Protein AF-A0A3P7P0R1-F1 (afdb_monomer)

Organism: Dibothriocephalus latus (NCBI:txid60516)

Nearest PDB structures (foldseek):
  4m36-assembly1_A  TM=9.118E-01  e=9.251E-05  Trypanosoma brucei brucei TREU927
  5gm2-assembly3_O  TM=6.470E-01  e=8.854E-04  Streptomyces blastmyceticus
  3vc2-assembly12_L  TM=7.549E-01  e=6.722E-03  Streptomyces coelicolor A3(2)
  3vc2-assembly11_K  TM=6.410E-01  e=3.555E-03  Streptomyces coelicolor A3(2)
  3vc2-assembly3_C  TM=6.593E-01  e=8.980E-03  Streptomyces coelicolor A3(2)

InterPro domains:
  IPR025799 Protein arginine N-methyltransferase [PTHR11006] (202-280)
  IPR029063 S-adenosyl-L-methionine-dependent methyltransferase superfamily [G3DSA:3.40.50.150] (185-313)
  IPR029063 S-adenosyl-L-methionine-dependent methyltransferase superfamily [SSF53335] (203-280)
  IPR036236 Zinc finger C2H2 superfamily [SSF57667] (11-107)

Mean predicted aligned error: 21.79 Å

Secondary structure (DSSP, 8-state):
-------------EE-SSSS-EESSHHHHHHHHHHHH----GGGGGG--SHHHHHHHHHHHHHH--S-GGGGGGS-HHHHHTT-S-SSSS-GGGG--HHHHHHHHHHHHTTTS----------HHHHHHHHHHHHHHHHHHHHHHHHHHTSSSS-------S---------S-S---------TT-SHHHHHHHHT-HHHHHHHHHHHHHHIIIIITT-EEEEES-TTSHHHHHHHHT--SEEEEEES-HHHHHHHHHHHHHTT-TTTEEEEES-HHHHHHHTTSS----S--------------------PPPP---

Sequence (318 aa):
MSDVEFDEGYSGTYICLLCETVNKSADNLFEHLQTQHDWKILPEIDRFKDQYSWITFVNWARSKKPRCWSEFFDLSEDDRQAFLKPTLSEDDVLTIDVESLANRHDSENNELVDMETASSKKTLEQLREENIDLICQLNKCRKLLVETIDGPSSFDYGAGDHAGSFQIDLNGDNSVQLHPFIPPYGGLPTALLALRESISHGAYRNFLQLNAAKLFAGKTVLHLAAGPGLLTMYLASARPKRIFAVEASKDLAMAIRQVAASNEVEKCVEVCEGRVNELQKSSYRGSELDSAHPDDSLVKLNNEKVSLTVLDVPPQGV

Radius of gyration: 30.78 Å; Cα contacts (8 Å, |Δi|>4): 264; chains: 1; bounding box: 60×68×100 Å

pLDDT: mean 70.28, std 24.28, range [24.7, 97.12]

Foldseek 3Di:
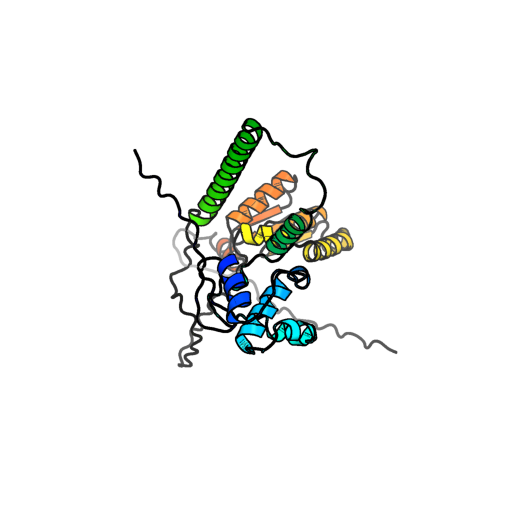DDDDPPPPPDQAWAAALQDRDTDRDPVRNQVCCCPVQVANCLLVLVVQPALLSQQLLSQCCNVVVDSYSCVSVVDDPVRSVVRSDHPDPRHCSSVDGSVVSVVVSVVVVVPPDDDDDDDDPPDPVNVVVVVVVVVVVVVVVVVVVCCVPVVPPPDPPDDDDPDPDDDDPPDDDPDPPPPDPDPPCQDPVSLVVVVPDPVVVVVLLVVCVVCLAPPAAQAEEEAAQCFLPPSVVSSLVSHYQAYEDEHQHPVSLVNNCVVCVVVVNNNRYDYHHRHPVVVVVVVVPPDPDDDDDDDDDDDDDDDDDDDDDDDDDDDDDD

Solvent-accessible surface area (backbone atoms only — not comparable to full-atom values): 20119 Å² total; per-residue (Å²): 138,77,86,77,80,76,79,75,69,86,77,53,59,24,58,44,62,81,54,89,55,72,2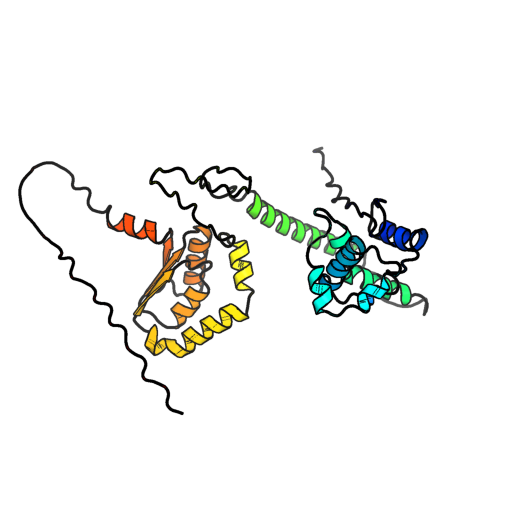2,77,38,71,68,53,36,50,52,45,34,35,73,78,61,69,43,72,50,77,94,51,41,74,76,47,83,47,71,66,53,46,37,20,46,54,23,40,37,53,73,64,58,63,88,54,82,70,61,63,74,76,51,52,74,75,65,44,58,76,21,69,56,74,79,53,95,84,51,48,62,67,68,61,60,59,67,65,50,38,58,51,52,61,59,61,72,56,74,82,68,74,88,88,78,89,89,82,83,70,49,73,67,55,53,48,52,52,49,51,51,51,50,52,50,50,52,51,51,48,50,53,48,43,54,66,61,71,32,78,69,70,81,91,72,69,99,69,80,96,64,99,66,96,73,85,80,89,69,96,64,100,67,88,78,75,77,77,85,75,67,92,58,76,43,68,70,50,39,55,54,55,68,68,45,62,69,67,51,50,54,55,50,51,53,45,66,78,36,17,77,84,74,31,42,68,32,78,44,80,38,74,71,37,54,65,23,67,66,59,54,56,49,56,74,28,48,35,59,31,33,41,36,26,15,60,42,65,70,29,37,50,42,28,54,53,52,28,52,77,67,74,37,46,91,35,50,45,75,43,74,36,48,78,81,53,62,61,55,62,74,71,70,78,70,84,77,80,80,92,80,96,78,85,82,85,85,85,81,82,89,75,84,84,78,86,78,83,80,82,77,80,82,86,79,131

Structure (mmCIF, N/CA/C/O backbone):
data_AF-A0A3P7P0R1-F1
#
_entry.id   AF-A0A3P7P0R1-F1
#
loop_
_atom_site.group_PDB
_atom_site.id
_atom_site.type_symbol
_atom_site.label_atom_id
_atom_site.label_alt_id
_atom_site.label_comp_id
_atom_site.label_asym_id
_atom_site.label_entity_id
_atom_site.label_seq_id
_atom_site.pdbx_PDB_ins_code
_atom_site.Cartn_x
_atom_site.Cartn_y
_atom_site.Cartn_z
_atom_site.occupancy
_atom_site.B_iso_or_equiv
_atom_site.auth_seq_id
_atom_site.auth_comp_id
_atom_site.auth_asym_id
_atom_site.auth_atom_id
_atom_site.pdbx_PDB_model_num
ATOM 1 N N . MET A 1 1 ? 31.245 30.706 5.656 1.00 37.22 1 MET A N 1
ATOM 2 C CA . MET A 1 1 ? 31.325 29.867 4.447 1.00 37.22 1 MET A CA 1
ATOM 3 C C . MET A 1 1 ? 31.441 28.451 4.954 1.00 37.22 1 MET A C 1
ATOM 5 O O . MET A 1 1 ? 32.525 28.039 5.327 1.00 37.22 1 MET A O 1
ATOM 9 N N . SER A 1 2 ? 30.292 27.822 5.179 1.00 37.62 2 SER A N 1
ATOM 10 C CA . SER A 1 2 ? 30.187 26.415 5.554 1.00 37.62 2 SER A CA 1
ATOM 11 C C . SER A 1 2 ? 29.981 25.639 4.266 1.00 37.62 2 SER A C 1
ATOM 13 O O . SER A 1 2 ? 29.083 25.991 3.495 1.00 37.62 2 SER A O 1
ATOM 15 N N . ASP A 1 3 ? 30.852 24.667 4.035 1.00 42.34 3 ASP A N 1
ATOM 16 C CA . ASP A 1 3 ? 30.862 23.806 2.865 1.00 42.34 3 ASP A CA 1
ATOM 17 C C . ASP A 1 3 ? 29.501 23.123 2.710 1.00 42.34 3 ASP A C 1
ATOM 19 O O . ASP A 1 3 ? 29.065 22.335 3.547 1.00 42.34 3 ASP A O 1
ATOM 23 N N . VAL A 1 4 ? 28.790 23.516 1.655 1.00 44.00 4 VAL A N 1
ATOM 24 C CA . VAL A 1 4 ? 27.602 22.816 1.181 1.00 44.00 4 VAL A CA 1
ATOM 25 C C . VAL A 1 4 ? 28.140 21.607 0.434 1.00 44.00 4 VAL A C 1
ATOM 27 O O . VAL A 1 4 ? 28.566 21.735 -0.712 1.00 44.00 4 VAL A O 1
ATOM 30 N N . GLU A 1 5 ? 28.174 20.454 1.098 1.00 42.69 5 GLU A N 1
ATOM 31 C CA . GLU A 1 5 ? 28.311 19.178 0.404 1.00 42.69 5 GLU A CA 1
ATOM 32 C C . GLU A 1 5 ? 27.099 19.046 -0.525 1.00 42.69 5 GLU A C 1
ATOM 34 O O . GLU A 1 5 ? 25.964 18.830 -0.097 1.00 42.69 5 GLU A O 1
ATOM 39 N N . PHE A 1 6 ? 27.338 19.312 -1.809 1.00 38.25 6 PHE A N 1
ATOM 40 C CA . PHE A 1 6 ? 26.424 18.961 -2.879 1.00 38.25 6 PHE A CA 1
ATOM 41 C C . PHE A 1 6 ? 26.391 17.435 -2.903 1.00 38.25 6 PHE A C 1
ATOM 43 O O . PHE A 1 6 ? 27.378 16.799 -3.262 1.00 38.25 6 PHE A O 1
ATOM 50 N N . ASP A 1 7 ? 25.280 16.868 -2.447 1.00 36.44 7 ASP A N 1
ATOM 51 C CA . ASP A 1 7 ? 24.962 15.455 -2.600 1.00 36.44 7 ASP A CA 1
ATOM 52 C C . ASP A 1 7 ? 24.864 15.177 -4.108 1.00 36.44 7 ASP A C 1
ATOM 54 O O . ASP A 1 7 ? 23.857 15.478 -4.756 1.00 36.44 7 ASP A O 1
ATOM 58 N N . GLU A 1 8 ? 25.974 14.742 -4.709 1.00 43.94 8 GLU A N 1
ATOM 59 C CA . GLU A 1 8 ? 25.994 14.218 -6.070 1.00 43.94 8 GLU A CA 1
ATOM 60 C C . GLU A 1 8 ? 25.098 12.979 -6.066 1.00 43.94 8 GLU A C 1
ATOM 62 O O . GLU A 1 8 ? 25.472 11.932 -5.541 1.00 43.94 8 GLU A O 1
ATOM 67 N N . GLY A 1 9 ? 23.879 13.134 -6.591 1.00 44.03 9 GLY A N 1
ATOM 68 C CA . GLY A 1 9 ? 22.869 12.082 -6.617 1.00 44.03 9 GLY A CA 1
ATOM 69 C C . GLY A 1 9 ? 23.444 10.734 -7.055 1.00 44.03 9 GLY A C 1
ATOM 70 O O . GLY A 1 9 ? 24.297 10.670 -7.940 1.00 44.03 9 GLY A O 1
ATOM 71 N N . TYR A 1 10 ? 22.967 9.665 -6.413 1.00 47.50 10 TYR A N 1
ATOM 72 C CA . TYR A 1 10 ? 23.398 8.285 -6.633 1.00 47.50 10 TYR A CA 1
ATOM 73 C C . TYR A 1 10 ? 23.587 7.979 -8.129 1.00 47.50 10 TYR A C 1
ATOM 75 O O . TYR A 1 10 ? 22.624 7.914 -8.897 1.00 47.50 10 TYR A O 1
ATOM 83 N N . SER A 1 11 ? 24.841 7.818 -8.556 1.00 60.97 11 SER A N 1
ATOM 84 C CA . SER A 1 11 ? 25.171 7.457 -9.934 1.00 60.97 11 SER A CA 1
ATOM 85 C C . SER A 1 11 ? 24.985 5.952 -10.109 1.00 60.97 11 SER A C 1
ATOM 87 O O . SER A 1 11 ? 25.893 5.165 -9.855 1.00 60.97 11 SER A O 1
ATOM 89 N N . GLY A 1 12 ? 23.775 5.550 -10.506 1.00 71.06 12 GLY A N 1
ATOM 90 C CA . GLY A 1 12 ? 23.453 4.148 -10.776 1.00 71.06 12 GLY A CA 1
ATOM 91 C C . GLY A 1 12 ? 24.386 3.527 -11.826 1.00 71.06 12 GLY A C 1
ATOM 92 O O . GLY A 1 12 ? 24.773 4.166 -12.809 1.00 71.06 12 GLY A O 1
ATOM 93 N N . THR A 1 13 ? 24.745 2.266 -11.613 1.00 89.75 13 THR A N 1
ATOM 94 C CA . THR A 1 13 ? 25.589 1.438 -12.477 1.00 89.75 13 THR A CA 1
ATOM 95 C C . THR A 1 13 ? 24.752 0.454 -13.295 1.00 89.75 13 THR A C 1
ATOM 97 O O . THR A 1 13 ? 24.291 -0.577 -12.817 1.00 89.75 13 THR A O 1
ATOM 100 N N . TYR A 1 14 ? 24.589 0.734 -14.585 1.00 92.50 14 TYR A N 1
ATOM 101 C CA . TYR A 1 14 ? 23.701 -0.027 -15.464 1.00 92.50 14 TYR A CA 1
ATOM 102 C C . TYR A 1 14 ? 24.472 -1.100 -16.243 1.00 92.50 14 TYR A C 1
ATOM 104 O O . TYR A 1 14 ? 25.059 -0.834 -17.298 1.00 92.50 14 TYR A O 1
ATOM 112 N N . ILE A 1 15 ? 24.488 -2.328 -15.723 1.00 94.56 15 ILE A N 1
ATOM 113 C CA . ILE A 1 15 ? 25.161 -3.473 -16.357 1.00 94.56 15 ILE A CA 1
ATOM 114 C C . ILE A 1 15 ? 24.328 -3.983 -17.538 1.00 94.56 15 ILE A C 1
ATOM 116 O O . ILE A 1 15 ? 23.138 -4.253 -17.383 1.00 94.56 15 ILE A O 1
ATOM 120 N N . CYS A 1 16 ? 24.948 -4.184 -18.703 1.00 94.81 16 CYS A N 1
ATOM 121 C CA . CYS A 1 16 ? 24.290 -4.737 -19.888 1.00 94.81 16 CYS A CA 1
ATOM 122 C C . CYS A 1 16 ? 23.568 -6.068 -19.601 1.00 94.81 16 CYS A C 1
ATOM 124 O O . CYS A 1 16 ? 24.011 -6.881 -18.789 1.00 94.81 16 CYS A O 1
ATOM 126 N N . LEU A 1 17 ? 22.441 -6.305 -20.281 1.00 94.12 17 LEU A N 1
ATOM 127 C CA . LEU A 1 17 ? 21.634 -7.524 -20.128 1.00 94.12 17 LEU A CA 1
ATOM 128 C C . LEU A 1 17 ? 22.317 -8.776 -20.702 1.00 94.12 17 LEU A C 1
ATOM 130 O O . LEU A 1 17 ? 22.026 -9.891 -20.269 1.00 94.12 17 LEU A O 1
ATOM 134 N N . LEU A 1 18 ? 23.220 -8.597 -21.671 1.00 93.44 18 LEU A N 1
ATOM 135 C CA . LEU A 1 18 ? 23.818 -9.682 -22.456 1.00 93.44 18 LEU A CA 1
ATOM 136 C C . LEU A 1 18 ? 25.331 -9.832 -22.259 1.00 93.44 18 LEU A C 1
ATOM 138 O O . LEU A 1 18 ? 25.865 -10.927 -22.461 1.00 93.44 18 LEU A O 1
ATOM 142 N N . CYS A 1 19 ? 26.023 -8.764 -21.860 1.00 92.62 19 CYS A N 1
ATOM 143 C CA . CYS A 1 19 ? 27.468 -8.747 -21.648 1.00 92.62 19 CYS A CA 1
ATOM 144 C C . CYS A 1 19 ? 27.848 -8.037 -20.337 1.00 92.62 19 CYS A C 1
ATOM 146 O O . CYS A 1 19 ? 26.989 -7.609 -19.574 1.00 92.62 19 CYS A O 1
ATOM 148 N N . GLU A 1 20 ? 29.147 -7.927 -20.066 1.00 92.25 20 GLU A N 1
ATOM 149 C CA . GLU A 1 20 ? 29.688 -7.382 -18.812 1.00 92.25 20 GLU A CA 1
ATOM 150 C C . GLU A 1 20 ? 29.938 -5.861 -18.865 1.00 92.25 20 GLU A C 1
ATOM 152 O O . GLU A 1 20 ? 30.534 -5.292 -17.952 1.00 92.25 20 GLU A O 1
ATOM 157 N N . THR A 1 21 ? 29.506 -5.174 -19.930 1.00 94.00 21 THR A N 1
ATOM 158 C CA . THR A 1 21 ? 29.677 -3.720 -20.054 1.00 94.00 21 THR A CA 1
ATOM 159 C C . THR A 1 21 ? 28.819 -2.979 -19.030 1.00 94.00 21 THR A C 1
ATOM 161 O O . THR A 1 21 ? 27.610 -3.194 -18.945 1.00 94.00 21 THR A O 1
ATOM 164 N N . VAL A 1 22 ? 29.449 -2.072 -18.281 1.00 93.38 22 VAL A N 1
ATOM 165 C CA . VAL A 1 22 ? 28.797 -1.219 -17.280 1.00 93.38 22 VAL A CA 1
ATOM 166 C C . VAL A 1 22 ? 28.630 0.188 -17.840 1.00 93.38 22 VAL A C 1
ATOM 168 O O . VAL A 1 22 ? 29.590 0.791 -18.321 1.00 93.38 22 VAL A O 1
ATOM 171 N N . ASN A 1 23 ? 27.414 0.717 -17.753 1.00 91.25 23 ASN A N 1
ATOM 172 C CA . ASN A 1 23 ? 27.046 2.035 -18.254 1.00 91.25 23 ASN A CA 1
ATOM 173 C C . ASN A 1 23 ? 26.728 2.983 -17.094 1.00 91.25 23 ASN A C 1
ATOM 175 O O . ASN A 1 23 ? 26.250 2.563 -16.043 1.00 91.25 23 ASN A O 1
ATOM 179 N N . LYS A 1 24 ? 26.986 4.278 -17.296 1.00 88.56 24 LYS A N 1
ATOM 180 C CA . LYS A 1 24 ? 26.785 5.324 -16.274 1.00 88.56 24 LYS A CA 1
ATOM 181 C C . LYS A 1 24 ? 25.373 5.922 -16.261 1.00 88.56 24 LYS A C 1
ATOM 183 O O . LYS A 1 24 ? 25.063 6.732 -15.398 1.00 88.56 24 LYS A O 1
ATOM 188 N N . SER A 1 25 ? 24.547 5.589 -17.251 1.00 89.12 25 SER A N 1
ATOM 189 C CA . SER A 1 25 ? 23.158 6.044 -17.361 1.00 89.12 25 SER A CA 1
ATOM 190 C C . SER A 1 25 ? 22.319 5.012 -18.112 1.00 89.12 25 SER A C 1
ATOM 192 O O . SER A 1 25 ? 22.864 4.187 -18.854 1.00 89.12 25 SER A O 1
ATOM 194 N N . ALA A 1 26 ? 20.997 5.090 -17.945 1.00 89.50 26 ALA A N 1
ATOM 195 C CA . ALA A 1 26 ? 20.048 4.270 -18.690 1.00 89.50 26 ALA A CA 1
ATOM 196 C C . ALA A 1 26 ? 20.155 4.511 -20.208 1.00 89.50 26 ALA A C 1
ATOM 198 O O . ALA A 1 26 ? 20.172 3.553 -20.973 1.00 89.50 26 ALA A O 1
ATOM 199 N N . ASP A 1 27 ? 20.326 5.760 -20.651 1.00 89.81 27 ASP A N 1
ATOM 200 C CA . ASP A 1 27 ? 20.442 6.082 -22.083 1.00 89.81 27 ASP A CA 1
ATOM 201 C C . ASP A 1 27 ? 21.662 5.401 -22.724 1.00 89.81 27 ASP A C 1
ATOM 203 O O . ASP A 1 27 ? 21.546 4.776 -23.778 1.00 89.81 27 ASP A O 1
ATOM 207 N N . ASN A 1 28 ? 22.808 5.410 -22.030 1.00 92.19 28 ASN A N 1
ATOM 208 C CA . ASN A 1 28 ? 24.019 4.713 -22.474 1.00 92.19 28 ASN A CA 1
ATOM 209 C C . ASN A 1 28 ? 23.807 3.190 -22.542 1.00 92.19 28 ASN A C 1
ATOM 211 O O . ASN A 1 28 ? 24.325 2.531 -23.442 1.00 92.19 28 ASN A O 1
ATOM 215 N N . LEU A 1 29 ? 23.038 2.618 -21.604 1.00 94.06 29 LEU A N 1
ATOM 216 C CA . LEU A 1 29 ? 22.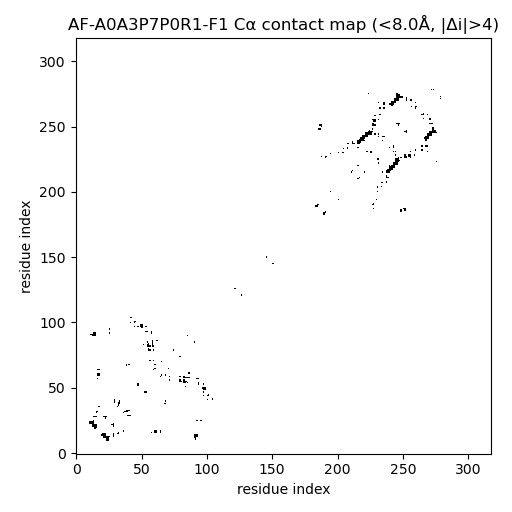668 1.202 -21.642 1.00 94.06 29 LEU A CA 1
ATOM 217 C C . LEU A 1 29 ? 21.838 0.885 -22.894 1.00 94.06 29 LEU A C 1
ATOM 219 O O . LEU A 1 29 ? 22.134 -0.095 -23.577 1.00 94.06 29 LEU A O 1
ATOM 223 N N . PHE A 1 30 ? 20.817 1.686 -23.203 1.00 93.12 30 PHE A N 1
ATOM 224 C CA . PHE A 1 30 ? 19.969 1.451 -24.373 1.00 93.12 30 PHE A CA 1
ATOM 225 C C . PHE A 1 30 ? 20.724 1.655 -25.693 1.00 93.12 30 PHE A C 1
ATOM 227 O O . PHE A 1 30 ? 20.584 0.832 -26.598 1.00 93.12 30 PHE A O 1
ATOM 234 N N . GLU A 1 31 ? 21.588 2.669 -25.788 1.00 93.75 31 GLU A N 1
ATOM 235 C CA . GLU A 1 31 ? 22.474 2.862 -26.945 1.00 93.75 31 GLU A CA 1
ATOM 236 C C . GLU A 1 31 ? 23.429 1.670 -27.119 1.00 93.75 31 GLU A C 1
ATOM 238 O O . GLU A 1 31 ? 23.624 1.160 -28.227 1.00 93.75 31 GLU A O 1
ATOM 243 N N . HIS A 1 32 ? 23.991 1.161 -26.021 1.00 95.50 32 HIS A N 1
ATOM 244 C CA . HIS A 1 32 ? 24.837 -0.027 -26.039 1.00 95.50 32 HIS A CA 1
ATOM 245 C C . HIS A 1 32 ? 24.068 -1.276 -26.502 1.00 95.50 32 HIS A C 1
ATOM 247 O O . HIS A 1 32 ? 24.552 -2.013 -27.363 1.00 95.50 32 HIS A O 1
ATOM 253 N N . LEU A 1 33 ? 22.855 -1.502 -25.985 1.00 94.06 33 LEU A N 1
ATOM 254 C CA . LEU A 1 33 ? 21.989 -2.609 -26.405 1.00 94.06 33 LEU A CA 1
ATOM 255 C C . LEU A 1 33 ? 21.649 -2.521 -27.900 1.00 94.06 33 LEU A C 1
ATOM 257 O O . LEU A 1 33 ? 21.713 -3.527 -28.605 1.00 94.06 33 LEU A O 1
ATOM 261 N N . GLN A 1 34 ? 21.375 -1.324 -28.414 1.00 94.00 34 GLN A N 1
ATOM 262 C CA . GLN A 1 34 ? 21.089 -1.117 -29.830 1.00 94.00 34 GLN A CA 1
ATOM 263 C C . GLN A 1 34 ? 22.322 -1.325 -30.721 1.00 94.00 34 GLN A C 1
ATOM 265 O O . GLN A 1 34 ? 22.223 -1.965 -31.763 1.00 94.00 34 GLN A O 1
ATOM 270 N N . THR A 1 35 ? 23.484 -0.795 -30.339 1.00 94.25 35 THR A N 1
ATOM 271 C CA . THR A 1 35 ? 24.679 -0.797 -31.202 1.00 94.25 35 THR A CA 1
ATOM 272 C C . THR A 1 35 ? 25.467 -2.104 -31.152 1.00 94.25 35 THR A C 1
ATOM 274 O O . THR A 1 35 ? 25.975 -2.540 -32.183 1.00 94.25 35 THR A O 1
ATOM 277 N N . GLN A 1 36 ? 25.578 -2.738 -29.979 1.00 94.94 36 GLN A N 1
ATOM 278 C CA . GLN A 1 36 ? 26.378 -3.956 -29.788 1.00 94.94 36 GLN A CA 1
ATOM 279 C C . GLN A 1 36 ? 25.552 -5.239 -29.884 1.00 94.94 36 GLN A C 1
ATOM 281 O O . GLN A 1 36 ? 26.091 -6.291 -30.232 1.00 94.94 36 GLN A O 1
ATOM 286 N N . HIS A 1 37 ? 24.257 -5.164 -29.574 1.00 92.94 37 HIS A N 1
ATOM 287 C CA . HIS A 1 37 ? 23.385 -6.336 -29.501 1.00 92.94 37 HIS A CA 1
ATOM 288 C C . HIS A 1 37 ? 22.193 -6.287 -30.469 1.00 92.94 37 HIS A C 1
ATOM 290 O O . HIS A 1 37 ? 21.445 -7.258 -30.530 1.00 92.94 37 HIS A O 1
ATOM 296 N N . ASP A 1 38 ? 22.030 -5.205 -31.244 1.00 92.69 38 ASP A N 1
ATOM 297 C CA . ASP A 1 38 ? 20.882 -4.961 -32.141 1.00 92.69 38 ASP A CA 1
ATOM 298 C C . ASP A 1 38 ? 19.520 -5.045 -31.419 1.00 92.69 38 ASP A C 1
ATOM 300 O O . ASP A 1 38 ? 18.487 -5.408 -31.980 1.00 92.69 38 ASP A O 1
ATOM 304 N N . TRP A 1 39 ? 19.505 -4.708 -30.126 1.00 94.12 39 TRP A N 1
ATOM 305 C CA . TRP A 1 39 ? 18.311 -4.709 -29.285 1.00 94.12 39 TRP A CA 1
ATOM 306 C C . TRP A 1 39 ? 17.675 -3.320 -29.258 1.00 94.12 39 TRP A C 1
ATOM 308 O O . TRP A 1 39 ? 17.991 -2.474 -28.422 1.00 94.12 39 TRP A O 1
ATOM 318 N N . LYS A 1 40 ? 16.753 -3.085 -30.194 1.00 92.12 40 LYS A N 1
ATOM 319 C CA . LYS A 1 40 ? 15.989 -1.833 -30.323 1.00 92.12 40 LYS A CA 1
ATOM 320 C C . LYS A 1 40 ? 14.776 -1.829 -29.395 1.00 92.12 40 LYS A C 1
ATOM 322 O O . LYS A 1 40 ? 13.651 -2.001 -29.843 1.00 92.12 40 LYS A O 1
ATOM 327 N N . ILE A 1 41 ? 15.027 -1.659 -28.100 1.00 90.88 41 ILE A N 1
ATOM 328 C CA . ILE A 1 41 ? 13.977 -1.702 -27.072 1.00 90.88 41 ILE A CA 1
ATOM 329 C C . ILE A 1 41 ? 13.224 -0.369 -26.976 1.00 90.88 41 ILE A C 1
ATOM 331 O O . ILE A 1 41 ? 12.004 -0.381 -26.879 1.00 90.88 41 ILE A O 1
ATOM 335 N N . LEU A 1 42 ? 13.931 0.769 -27.035 1.00 87.75 42 LEU A N 1
ATOM 336 C CA . LEU A 1 42 ? 13.334 2.102 -26.842 1.00 87.75 42 LEU A CA 1
ATOM 337 C C . LEU A 1 42 ? 12.121 2.392 -27.749 1.00 87.75 42 LEU A C 1
ATOM 339 O O . LEU A 1 42 ? 11.116 2.849 -27.215 1.00 87.75 42 LEU A O 1
ATOM 343 N N . PRO A 1 43 ? 12.140 2.086 -29.065 1.00 87.94 43 PRO A N 1
ATOM 344 C CA . PRO A 1 43 ? 10.988 2.348 -29.936 1.00 87.94 43 PRO A CA 1
ATOM 345 C C . PRO A 1 43 ? 9.750 1.496 -29.630 1.00 87.94 43 PRO A C 1
ATOM 347 O O . PRO A 1 43 ? 8.662 1.777 -30.119 1.00 87.94 43 PRO A O 1
ATOM 350 N N . GLU A 1 44 ? 9.924 0.414 -28.876 1.00 90.00 44 GLU A N 1
ATOM 351 C CA . GLU A 1 44 ? 8.878 -0.542 -28.521 1.00 90.00 44 GLU A CA 1
ATOM 352 C C . GLU A 1 44 ? 8.697 -0.624 -26.995 1.00 90.00 44 GLU A C 1
ATOM 354 O O . GLU A 1 44 ? 8.187 -1.622 -26.475 1.00 90.00 44 GLU A O 1
ATOM 359 N N . ILE A 1 45 ? 9.117 0.417 -26.267 1.00 88.75 45 ILE A N 1
ATOM 360 C CA . ILE A 1 45 ? 9.063 0.448 -24.802 1.00 88.75 45 ILE A CA 1
ATOM 361 C C . ILE A 1 45 ? 7.622 0.315 -24.282 1.00 88.75 45 ILE A C 1
ATOM 363 O O . ILE A 1 45 ? 7.399 -0.302 -23.245 1.00 88.75 45 ILE A O 1
ATOM 367 N N . ASP A 1 46 ? 6.631 0.749 -25.066 1.00 88.00 46 ASP A N 1
ATOM 368 C CA . ASP A 1 46 ? 5.197 0.638 -24.756 1.00 88.00 46 ASP A CA 1
ATOM 369 C C . ASP A 1 46 ? 4.689 -0.809 -24.665 1.00 88.00 46 ASP A C 1
ATOM 371 O O . ASP A 1 46 ? 3.592 -1.077 -24.168 1.00 88.00 46 ASP A O 1
ATOM 375 N N . ARG A 1 47 ? 5.472 -1.787 -25.142 1.00 90.44 47 ARG A N 1
ATOM 376 C CA . ARG A 1 47 ? 5.149 -3.209 -24.960 1.00 90.44 47 ARG A CA 1
ATOM 377 C C . ARG A 1 47 ? 5.269 -3.640 -23.496 1.00 90.44 47 ARG A C 1
ATOM 379 O O . ARG A 1 47 ? 4.650 -4.639 -23.116 1.00 90.44 47 ARG A O 1
ATOM 386 N N . PHE A 1 48 ? 6.038 -2.913 -22.685 1.00 91.25 48 PHE A N 1
ATOM 387 C CA . PHE A 1 48 ? 6.143 -3.116 -21.242 1.00 91.25 48 PHE A CA 1
ATOM 388 C C . PHE A 1 48 ? 5.030 -2.333 -20.543 1.00 91.25 48 PHE A C 1
ATOM 390 O O . PHE A 1 48 ? 5.072 -1.113 -20.449 1.00 91.25 48 PHE A O 1
ATOM 397 N N . LYS A 1 49 ? 4.004 -3.047 -20.071 1.00 86.69 49 LYS A N 1
ATOM 398 C CA . LYS A 1 49 ? 2.785 -2.436 -19.512 1.00 86.69 49 LYS A CA 1
ATOM 399 C C . LYS A 1 49 ? 2.993 -1.791 -18.144 1.00 86.69 49 LYS A C 1
ATOM 401 O O . LYS A 1 49 ? 2.246 -0.892 -17.785 1.00 86.69 49 LYS A O 1
ATOM 406 N N . ASP A 1 50 ? 3.917 -2.339 -17.365 1.00 88.88 50 ASP A N 1
ATOM 407 C CA . ASP A 1 50 ? 4.178 -1.955 -15.981 1.00 88.88 50 ASP A CA 1
ATOM 408 C C . ASP A 1 50 ? 5.605 -2.347 -15.556 1.00 88.88 50 ASP A C 1
ATOM 410 O O . ASP A 1 50 ? 6.320 -3.076 -16.261 1.00 88.88 50 ASP A O 1
ATOM 414 N N . GLN A 1 51 ? 6.008 -1.916 -14.358 1.00 91.00 51 GLN A N 1
ATOM 415 C CA . GLN A 1 51 ? 7.322 -2.242 -13.796 1.00 91.00 51 GLN A CA 1
ATOM 416 C C . GLN A 1 51 ? 7.541 -3.755 -13.617 1.00 91.00 51 GLN A C 1
ATOM 418 O O . GLN A 1 51 ? 8.673 -4.228 -13.708 1.00 91.00 51 GLN A O 1
ATOM 423 N N . TYR A 1 52 ? 6.486 -4.546 -13.394 1.00 92.25 52 TYR A N 1
ATOM 424 C CA . TYR A 1 52 ? 6.619 -5.999 -13.254 1.00 92.25 52 TYR A CA 1
ATOM 425 C C . TYR A 1 52 ? 7.014 -6.656 -14.579 1.00 92.25 52 TYR A C 1
ATOM 427 O O . TYR A 1 52 ? 7.878 -7.539 -14.601 1.00 92.25 52 TYR A O 1
ATOM 435 N N . SER A 1 53 ? 6.435 -6.203 -15.692 1.00 92.56 53 SER A N 1
ATOM 436 C CA . SER A 1 53 ? 6.790 -6.656 -17.036 1.00 92.56 53 SER A CA 1
ATOM 437 C C . SER A 1 53 ? 8.243 -6.318 -17.385 1.00 92.56 53 SER A C 1
ATOM 439 O O . SER A 1 53 ? 8.938 -7.147 -17.969 1.00 92.56 53 SER A O 1
ATOM 441 N N . TRP A 1 54 ? 8.741 -5.160 -16.935 1.00 95.06 54 TRP A N 1
ATOM 442 C CA . TRP A 1 54 ? 10.145 -4.774 -17.078 1.00 95.06 54 TRP A CA 1
ATOM 443 C C . TRP A 1 54 ? 11.084 -5.636 -16.224 1.00 95.06 54 TRP A C 1
ATOM 445 O O . TRP A 1 54 ? 12.045 -6.206 -16.738 1.00 95.06 54 TRP A O 1
ATOM 455 N N . ILE A 1 55 ? 10.785 -5.803 -14.931 1.00 94.75 55 ILE A N 1
ATOM 456 C CA . ILE A 1 55 ? 11.599 -6.610 -14.006 1.00 94.75 55 ILE A CA 1
ATOM 457 C C . ILE A 1 55 ? 11.721 -8.054 -14.506 1.00 94.75 55 ILE A C 1
ATOM 459 O O . ILE A 1 55 ? 12.817 -8.619 -14.551 1.00 94.75 55 ILE A O 1
ATOM 463 N N . THR A 1 56 ? 10.599 -8.659 -14.901 1.00 95.56 56 THR A N 1
ATOM 464 C CA . THR A 1 56 ? 10.586 -10.038 -15.411 1.00 95.56 56 THR A CA 1
ATOM 465 C C . THR A 1 56 ? 11.344 -10.166 -16.727 1.00 95.56 56 THR A C 1
ATOM 467 O O . THR A 1 56 ? 12.070 -11.144 -16.902 1.00 95.56 56 THR A O 1
ATOM 470 N N . PHE A 1 57 ? 11.261 -9.170 -17.613 1.00 96.19 57 PHE A N 1
ATOM 471 C CA . PHE A 1 57 ? 12.058 -9.107 -18.836 1.00 96.19 57 PHE A CA 1
ATOM 472 C C . PHE A 1 57 ? 13.561 -9.035 -18.560 1.00 96.19 57 PHE A C 1
ATOM 474 O O . PHE A 1 57 ? 14.315 -9.830 -19.119 1.00 96.19 57 PHE A O 1
ATOM 481 N N . VAL A 1 58 ? 14.003 -8.132 -17.681 1.00 96.00 58 VAL A N 1
ATOM 482 C CA . VAL A 1 58 ? 15.422 -7.976 -17.323 1.00 96.00 58 VAL A CA 1
ATOM 483 C C . VAL A 1 58 ? 15.977 -9.286 -16.764 1.00 96.00 58 VAL A C 1
ATOM 485 O O . VAL A 1 58 ? 17.004 -9.785 -17.232 1.00 96.00 58 VAL A O 1
ATOM 488 N N . ASN A 1 59 ? 15.264 -9.902 -15.820 1.00 95.50 59 ASN A N 1
ATOM 489 C CA . ASN A 1 59 ? 15.668 -11.177 -15.229 1.00 95.50 59 ASN A CA 1
ATOM 490 C C . ASN A 1 59 ? 15.659 -12.324 -16.247 1.00 95.50 59 ASN A C 1
ATOM 492 O O . ASN A 1 59 ? 16.582 -13.140 -16.270 1.00 95.50 59 ASN A O 1
ATOM 496 N N . TRP A 1 60 ? 14.658 -12.379 -17.127 1.00 96.38 60 TRP A N 1
ATOM 497 C CA . TRP A 1 60 ? 14.612 -13.349 -18.219 1.00 96.38 60 TRP A CA 1
ATOM 498 C C . TRP A 1 60 ? 15.797 -13.185 -19.175 1.00 96.38 60 TRP A C 1
ATOM 500 O O . TRP A 1 60 ? 16.487 -14.167 -19.460 1.00 96.38 60 TRP A O 1
ATOM 510 N N . ALA A 1 61 ? 16.080 -11.959 -19.619 1.00 95.38 61 ALA A N 1
ATOM 511 C CA . ALA A 1 61 ? 17.169 -11.654 -20.539 1.00 95.38 61 ALA A CA 1
ATOM 512 C C . ALA A 1 61 ? 18.524 -12.062 -19.946 1.00 95.38 61 ALA A C 1
ATOM 514 O O . ALA A 1 61 ? 19.306 -12.748 -20.610 1.00 95.38 61 ALA A O 1
ATOM 515 N N . ARG A 1 62 ? 18.768 -11.741 -18.668 1.00 93.81 62 ARG A N 1
ATOM 516 C CA . ARG A 1 62 ? 19.994 -12.133 -17.955 1.00 93.81 62 ARG A CA 1
ATOM 517 C C . ARG A 1 62 ? 20.109 -13.645 -17.756 1.00 93.81 62 ARG A C 1
ATOM 519 O O . ARG A 1 62 ? 21.194 -14.204 -17.920 1.00 93.81 62 ARG A O 1
ATOM 526 N N . SER A 1 63 ? 19.006 -14.313 -17.412 1.00 93.12 63 SER A N 1
ATOM 527 C CA . SER A 1 63 ? 18.976 -15.754 -17.137 1.00 93.12 63 SER A CA 1
ATOM 528 C C . SER A 1 63 ? 19.125 -16.601 -18.404 1.00 93.12 63 SER A C 1
ATOM 530 O O . SER A 1 63 ? 19.850 -17.597 -18.410 1.00 93.12 63 SER A O 1
ATOM 532 N N . LYS A 1 64 ? 18.436 -16.220 -19.486 1.00 91.88 64 LYS A N 1
ATOM 533 C CA . LYS A 1 64 ? 18.354 -17.009 -20.723 1.00 91.88 64 LYS A CA 1
ATOM 534 C C . LYS A 1 64 ? 19.349 -16.585 -21.795 1.00 91.88 64 LYS A C 1
ATOM 536 O O . LYS A 1 64 ? 19.660 -17.413 -22.646 1.00 91.88 64 LYS A O 1
ATOM 541 N N . LYS A 1 65 ? 19.849 -15.345 -21.755 1.00 91.50 65 LYS A N 1
ATOM 542 C CA . LYS A 1 65 ? 20.703 -14.738 -22.794 1.00 91.50 65 LYS A CA 1
ATOM 543 C C . LYS A 1 65 ? 20.168 -15.015 -24.211 1.00 91.50 65 LYS A C 1
ATOM 545 O O . LYS A 1 65 ? 20.851 -15.654 -25.018 1.00 91.50 65 LYS A O 1
ATOM 550 N N . PRO A 1 66 ? 18.917 -14.610 -24.487 1.00 92.38 66 PRO A N 1
ATOM 551 C CA . PRO A 1 66 ? 18.236 -14.903 -25.741 1.00 92.38 66 PRO A CA 1
ATOM 552 C C . PRO A 1 66 ? 18.896 -14.154 -26.900 1.00 92.38 66 PRO A C 1
ATOM 554 O O . PRO A 1 66 ? 19.621 -13.178 -26.700 1.00 92.38 66 PRO A O 1
ATOM 557 N N . ARG A 1 67 ? 18.642 -14.605 -28.132 1.00 88.31 67 ARG A N 1
ATOM 558 C CA . ARG A 1 67 ? 19.149 -13.908 -29.323 1.00 88.31 67 ARG A CA 1
ATOM 559 C C . ARG A 1 67 ? 18.306 -12.678 -29.624 1.00 88.31 67 ARG A C 1
ATOM 561 O O . ARG A 1 67 ? 18.866 -11.613 -29.869 1.00 88.31 67 ARG A O 1
ATOM 568 N N . CYS A 1 68 ? 16.982 -12.821 -29.574 1.00 90.94 68 CYS A N 1
ATOM 569 C CA . CYS A 1 68 ? 16.059 -11.717 -29.770 1.00 90.94 68 CYS A CA 1
ATOM 570 C C . CYS A 1 68 ? 15.317 -11.392 -28.472 1.00 90.94 68 CYS A C 1
ATOM 572 O O . CYS A 1 68 ? 14.754 -12.272 -27.824 1.00 90.94 68 CYS A O 1
ATOM 574 N N . TRP A 1 69 ? 15.275 -10.112 -28.109 1.00 93.06 69 TRP A N 1
ATOM 575 C CA . TRP A 1 69 ? 14.560 -9.653 -26.917 1.00 93.06 69 TRP A CA 1
ATOM 576 C C . TRP A 1 69 ? 13.037 -9.827 -27.038 1.00 93.06 69 TRP A C 1
ATOM 578 O O . TRP A 1 69 ? 12.359 -10.005 -26.029 1.00 93.06 69 TRP A O 1
ATOM 588 N N . SER A 1 70 ? 12.499 -9.848 -28.265 1.00 90.62 70 SER A N 1
ATOM 589 C CA . SER A 1 70 ? 11.063 -10.013 -28.511 1.00 90.62 70 SER A CA 1
ATOM 590 C C . SER A 1 70 ? 10.527 -11.395 -28.121 1.00 90.62 70 SER A C 1
ATOM 592 O O . SER A 1 70 ? 9.330 -11.509 -27.872 1.00 90.62 70 SER A O 1
ATOM 594 N N . GLU A 1 71 ? 11.393 -12.418 -28.029 1.00 92.56 71 GLU A N 1
ATOM 595 C CA . GLU A 1 71 ? 11.034 -13.782 -27.592 1.00 92.56 71 GLU A CA 1
ATOM 596 C C . GLU A 1 71 ? 10.409 -13.786 -26.184 1.00 92.56 71 GLU A C 1
ATOM 598 O O . GLU A 1 71 ? 9.654 -14.689 -25.831 1.00 92.56 71 GLU A O 1
ATOM 603 N N . PHE A 1 72 ? 10.668 -12.749 -25.379 1.00 94.06 72 PHE A N 1
ATOM 604 C CA . PHE A 1 72 ? 10.035 -12.559 -24.076 1.00 94.06 72 PHE A CA 1
ATOM 605 C C . PHE A 1 72 ? 8.505 -12.523 -24.161 1.00 94.06 72 PHE A C 1
ATOM 607 O O . PHE A 1 72 ? 7.808 -13.055 -23.293 1.00 94.06 72 PHE A O 1
ATOM 614 N N . PHE A 1 73 ? 7.974 -11.897 -25.212 1.00 91.38 73 PHE A N 1
ATOM 615 C CA . PHE A 1 73 ? 6.536 -11.705 -25.369 1.00 91.38 73 PHE A CA 1
ATOM 616 C C . PHE A 1 73 ? 5.817 -12.960 -25.863 1.00 91.38 73 PHE A C 1
ATOM 618 O O . PHE A 1 73 ? 4.595 -13.029 -25.743 1.00 91.38 73 PHE A O 1
ATOM 625 N N . ASP A 1 74 ? 6.562 -13.957 -26.343 1.00 92.25 74 ASP A N 1
ATOM 626 C CA . ASP A 1 74 ? 6.023 -15.265 -26.720 1.00 92.25 74 ASP A CA 1
ATOM 627 C C . ASP A 1 74 ? 5.771 -16.158 -25.490 1.00 92.25 74 ASP A C 1
ATOM 629 O O . ASP A 1 74 ? 5.042 -17.148 -25.576 1.00 92.25 74 ASP A O 1
ATOM 633 N N . LEU A 1 75 ? 6.347 -15.810 -24.331 1.00 90.19 75 LEU A N 1
ATOM 634 C CA . LEU A 1 75 ? 6.101 -16.501 -23.066 1.00 90.19 75 LEU A CA 1
ATOM 635 C C . LEU A 1 75 ? 4.702 -16.200 -22.524 1.00 90.19 75 LEU A C 1
ATOM 637 O O . LEU A 1 75 ? 4.229 -15.060 -22.598 1.00 90.19 75 LEU A O 1
ATOM 641 N N . SER A 1 76 ? 4.084 -17.210 -21.906 1.00 91.00 76 SER A N 1
ATOM 642 C CA . SER A 1 76 ? 2.852 -17.032 -21.140 1.00 91.00 76 SER A CA 1
ATOM 643 C C . SER A 1 76 ? 3.105 -16.211 -19.869 1.00 91.00 76 SER A C 1
ATOM 645 O O . SER A 1 76 ? 4.227 -16.155 -19.365 1.00 91.00 76 SER A O 1
ATOM 647 N N . GLU A 1 77 ? 2.063 -15.582 -19.321 1.00 86.56 77 GLU A N 1
ATOM 648 C CA . GLU A 1 77 ? 2.188 -14.815 -18.071 1.00 86.56 77 GLU A CA 1
ATOM 649 C C . GLU A 1 77 ? 2.653 -15.694 -16.895 1.00 86.56 77 GLU A C 1
ATOM 651 O O . GLU A 1 77 ? 3.457 -15.248 -16.077 1.00 86.56 77 GLU A O 1
ATOM 656 N N . ASP A 1 78 ? 2.229 -16.961 -16.848 1.00 87.31 78 ASP A N 1
ATOM 657 C CA . ASP A 1 78 ? 2.653 -17.913 -15.813 1.00 87.31 78 ASP A CA 1
ATOM 658 C C . ASP A 1 78 ? 4.152 -18.238 -15.920 1.00 87.31 78 ASP A C 1
ATOM 660 O O . ASP A 1 78 ? 4.857 -18.276 -14.909 1.00 87.31 78 ASP A O 1
ATOM 664 N N . ASP A 1 79 ? 4.677 -18.390 -17.141 1.00 89.38 79 ASP A N 1
ATOM 665 C CA . ASP A 1 79 ? 6.110 -18.617 -17.363 1.00 89.38 79 ASP A CA 1
ATOM 666 C C . ASP A 1 79 ? 6.948 -17.387 -16.978 1.00 89.38 79 ASP A C 1
ATOM 668 O O . ASP A 1 79 ? 8.076 -17.524 -16.493 1.00 89.38 79 ASP A O 1
ATOM 672 N N . ARG A 1 80 ? 6.402 -16.174 -17.148 1.00 90.81 80 ARG A N 1
ATOM 673 C CA . ARG A 1 80 ? 7.075 -14.922 -16.764 1.00 90.81 80 ARG A CA 1
ATOM 674 C C . ARG A 1 80 ? 7.207 -14.767 -15.250 1.00 90.81 80 ARG A C 1
ATOM 676 O O . ARG A 1 80 ? 8.206 -14.207 -14.793 1.00 90.81 80 ARG A O 1
ATOM 683 N N . GLN A 1 81 ? 6.281 -15.319 -14.458 1.00 90.31 81 GLN A N 1
ATOM 684 C CA . GLN A 1 81 ? 6.359 -15.274 -12.988 1.00 90.31 81 GLN A CA 1
ATOM 685 C C . GLN A 1 81 ? 7.625 -15.940 -12.436 1.00 90.31 81 GLN A C 1
ATOM 687 O O . GLN A 1 81 ? 8.143 -15.520 -11.397 1.00 90.31 81 GLN A O 1
ATOM 692 N N . ALA A 1 82 ? 8.178 -16.933 -13.144 1.00 91.00 82 ALA A N 1
ATOM 693 C CA . ALA A 1 82 ? 9.436 -17.574 -12.764 1.00 91.00 82 ALA A CA 1
ATOM 694 C C . ALA A 1 82 ? 10.625 -16.590 -12.721 1.00 91.00 82 ALA A C 1
ATOM 696 O O . ALA A 1 82 ? 11.613 -16.857 -12.035 1.00 91.00 82 ALA A O 1
ATOM 697 N N . PHE A 1 83 ? 10.515 -15.442 -13.401 1.00 93.38 83 PHE A N 1
ATOM 698 C CA . PHE A 1 83 ? 11.545 -14.404 -13.503 1.00 93.38 83 PHE A CA 1
ATOM 699 C C . PHE A 1 83 ? 11.287 -13.187 -12.600 1.00 93.38 83 PHE A C 1
ATOM 701 O O . PHE A 1 83 ? 11.938 -12.156 -12.746 1.00 93.38 83 PHE A O 1
ATOM 708 N N . LEU A 1 84 ? 10.380 -13.286 -11.624 1.00 90.94 84 LEU A N 1
ATOM 709 C CA . LEU A 1 84 ? 10.191 -12.234 -10.612 1.00 90.94 84 LEU A CA 1
ATOM 710 C C . LEU A 1 84 ? 11.325 -12.172 -9.579 1.00 90.94 84 LEU A C 1
ATOM 712 O O . LEU A 1 84 ? 11.412 -11.216 -8.811 1.00 90.94 84 LEU A O 1
ATOM 716 N N . LYS A 1 85 ? 12.193 -13.187 -9.535 1.00 86.75 85 LYS A N 1
ATOM 717 C CA .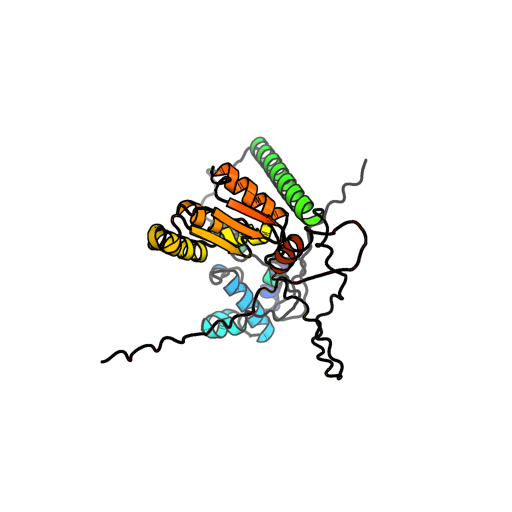 LYS A 1 85 ? 13.360 -13.205 -8.651 1.00 86.75 85 LYS A CA 1
ATOM 718 C C . LYS A 1 85 ? 14.551 -12.540 -9.349 1.00 86.75 85 LYS A C 1
ATOM 720 O O . LYS A 1 85 ? 14.916 -13.008 -10.431 1.00 86.75 85 LYS A O 1
ATOM 725 N N . PRO A 1 86 ? 15.173 -11.511 -8.740 1.00 87.19 86 PRO A N 1
ATOM 726 C CA . PRO A 1 86 ? 16.356 -10.867 -9.296 1.00 87.19 86 PRO A CA 1
ATOM 727 C C . PRO A 1 86 ? 17.462 -11.875 -9.612 1.00 87.19 86 PRO A C 1
ATOM 729 O O . PRO A 1 86 ? 17.811 -12.711 -8.777 1.00 87.19 86 PRO A O 1
ATOM 732 N N . THR A 1 87 ? 18.001 -11.806 -10.830 1.00 88.19 87 THR A N 1
ATOM 733 C CA . THR A 1 87 ? 19.154 -12.636 -11.234 1.00 88.19 87 THR A CA 1
ATOM 734 C C . THR A 1 87 ? 20.472 -12.047 -10.722 1.00 88.19 87 THR A C 1
ATOM 736 O O . THR A 1 87 ? 21.416 -12.788 -10.457 1.00 88.19 87 THR A O 1
ATOM 739 N N . LEU A 1 88 ? 20.520 -10.723 -10.545 1.00 87.25 88 LEU A N 1
ATOM 740 C CA . LEU A 1 88 ? 21.576 -9.996 -9.840 1.00 87.25 88 LEU A CA 1
ATOM 741 C C . LEU A 1 88 ? 21.006 -9.378 -8.557 1.00 87.25 88 LEU A C 1
ATOM 743 O O . LEU A 1 88 ? 19.857 -8.947 -8.545 1.00 87.25 88 LEU A O 1
ATOM 747 N N . SER A 1 89 ? 21.812 -9.330 -7.492 1.00 79.31 89 SER A N 1
ATOM 748 C CA . SER A 1 89 ? 21.409 -8.752 -6.201 1.00 79.31 89 SER A CA 1
ATOM 749 C C . SER A 1 89 ? 21.338 -7.223 -6.221 1.00 79.31 89 SER A C 1
ATOM 751 O O . SER A 1 89 ? 20.438 -6.664 -5.613 1.00 79.31 89 SER A O 1
ATOM 753 N N . GLU A 1 90 ? 22.247 -6.570 -6.949 1.00 84.00 90 GLU A N 1
ATOM 754 C CA . GLU A 1 90 ? 22.355 -5.110 -7.067 1.00 84.00 90 GLU A CA 1
ATOM 755 C C . GLU A 1 90 ? 22.272 -4.742 -8.554 1.00 84.00 90 GLU A C 1
ATOM 757 O O . GLU A 1 90 ? 23.288 -4.653 -9.245 1.00 84.00 90 GLU A O 1
ATOM 762 N N . ASP A 1 91 ? 21.052 -4.664 -9.084 1.00 90.06 91 ASP A N 1
ATOM 763 C CA . ASP A 1 91 ? 20.809 -4.417 -10.507 1.00 90.06 91 ASP A CA 1
ATOM 764 C C . ASP A 1 91 ? 20.028 -3.121 -10.715 1.00 90.06 91 ASP A C 1
ATOM 766 O O . ASP A 1 91 ? 18.795 -3.110 -10.707 1.00 90.06 91 ASP A O 1
ATOM 770 N N . ASP A 1 92 ? 20.755 -2.029 -10.959 1.00 91.31 92 ASP A N 1
ATOM 771 C CA . ASP A 1 92 ? 20.163 -0.715 -11.232 1.00 91.31 92 ASP A CA 1
ATOM 772 C C . ASP A 1 92 ? 19.321 -0.704 -12.518 1.00 91.31 92 ASP A C 1
ATOM 774 O O . ASP A 1 92 ? 18.494 0.180 -12.717 1.00 91.31 92 ASP A O 1
ATOM 778 N N . VAL A 1 93 ? 19.448 -1.708 -13.393 1.00 93.62 93 VAL A N 1
ATOM 779 C CA . VAL A 1 93 ? 18.573 -1.825 -14.568 1.00 93.62 93 VAL A CA 1
ATOM 780 C C . VAL A 1 93 ? 17.127 -2.119 -14.156 1.00 93.62 93 VAL A C 1
ATOM 782 O O . VAL A 1 93 ? 16.198 -1.682 -14.834 1.00 93.62 93 VAL A O 1
ATOM 785 N N . LEU A 1 94 ? 16.907 -2.792 -13.020 1.00 93.19 94 LEU A N 1
ATOM 786 C CA . LEU A 1 94 ? 15.565 -3.066 -12.489 1.00 93.19 94 LEU A CA 1
ATOM 787 C C . LEU A 1 94 ? 14.848 -1.805 -11.989 1.00 93.19 94 LEU A C 1
ATOM 789 O O . LEU A 1 94 ? 13.626 -1.833 -11.840 1.00 93.19 94 LEU A O 1
ATOM 793 N N . THR A 1 95 ? 15.586 -0.722 -11.724 1.00 90.06 95 THR A N 1
ATOM 794 C CA . THR A 1 95 ? 15.039 0.544 -11.210 1.00 90.06 95 THR A CA 1
ATOM 795 C C . THR A 1 95 ? 14.703 1.542 -12.315 1.00 90.06 95 THR A C 1
ATOM 797 O O . THR A 1 95 ? 14.137 2.597 -12.033 1.00 90.06 95 THR A O 1
ATOM 800 N N . ILE A 1 96 ? 15.002 1.206 -13.575 1.00 90.25 96 ILE A N 1
ATOM 801 C CA . ILE A 1 96 ? 14.601 2.009 -14.727 1.00 90.25 96 ILE A CA 1
ATOM 802 C C . ILE A 1 96 ? 13.073 2.105 -14.757 1.00 90.25 96 ILE A C 1
ATOM 804 O O . ILE A 1 96 ? 12.378 1.091 -14.839 1.00 90.25 96 ILE A O 1
ATOM 808 N N . ASP A 1 97 ? 12.575 3.338 -14.696 1.00 87.88 97 ASP A N 1
ATOM 809 C CA . ASP A 1 97 ? 11.158 3.664 -14.818 1.00 87.88 97 ASP A CA 1
ATOM 810 C C . ASP A 1 97 ? 10.753 3.662 -16.300 1.00 87.88 97 ASP A C 1
ATOM 812 O O . ASP A 1 97 ? 11.040 4.599 -17.057 1.00 87.88 97 ASP A O 1
ATOM 816 N N . VAL A 1 98 ? 10.110 2.569 -16.715 1.00 86.56 98 VAL A N 1
ATOM 817 C CA . VAL A 1 98 ? 9.644 2.374 -18.094 1.00 86.56 98 VAL A CA 1
ATOM 818 C C . VAL A 1 98 ? 8.473 3.281 -18.462 1.00 86.56 98 VAL A C 1
ATOM 820 O O . VAL A 1 98 ? 8.373 3.678 -19.621 1.00 86.56 98 VAL A O 1
ATOM 823 N N . GLU A 1 99 ? 7.641 3.685 -17.499 1.00 82.12 99 GLU A N 1
ATOM 824 C CA . GLU A 1 99 ? 6.528 4.609 -17.750 1.00 82.12 99 GLU A CA 1
ATOM 825 C C . GLU A 1 99 ? 7.071 6.006 -18.076 1.00 82.12 99 GLU A C 1
ATOM 827 O O . GLU A 1 99 ? 6.614 6.674 -19.006 1.00 82.12 99 GLU A O 1
ATOM 832 N N . SER A 1 100 ? 8.112 6.442 -17.363 1.00 83.88 100 SER A N 1
ATOM 833 C CA . SER A 1 100 ? 8.808 7.698 -17.661 1.00 83.88 100 SER A CA 1
ATOM 834 C C . SER A 1 100 ? 9.502 7.678 -19.029 1.00 83.88 100 SER A C 1
ATOM 836 O O . SER A 1 100 ? 9.512 8.695 -19.724 1.00 83.88 100 SER A O 1
ATOM 838 N N . LEU A 1 101 ? 10.058 6.536 -19.448 1.00 82.06 101 LEU A N 1
ATOM 839 C CA . LEU A 1 101 ? 10.662 6.366 -20.777 1.00 82.06 101 LEU A CA 1
ATOM 840 C C . LEU A 1 101 ? 9.624 6.395 -21.907 1.00 82.06 101 LEU A C 1
ATOM 842 O O . LEU A 1 101 ? 9.839 7.097 -22.895 1.00 82.06 101 LEU A O 1
ATOM 846 N N . ALA A 1 102 ? 8.503 5.690 -21.747 1.00 77.94 102 ALA A N 1
ATOM 847 C CA . ALA A 1 102 ? 7.395 5.690 -22.705 1.00 77.94 102 ALA A CA 1
ATOM 848 C C . ALA A 1 102 ? 6.852 7.108 -22.946 1.00 77.94 102 ALA A C 1
ATOM 850 O O . ALA A 1 102 ? 6.744 7.568 -24.082 1.00 77.94 102 ALA A O 1
ATOM 851 N N . ASN A 1 103 ? 6.647 7.875 -21.870 1.00 75.38 103 ASN A N 1
ATOM 852 C CA . ASN A 1 103 ? 6.180 9.261 -21.968 1.00 75.38 103 ASN A CA 1
ATOM 853 C C . ASN A 1 103 ? 7.168 10.196 -22.701 1.00 75.38 103 ASN A C 1
ATOM 855 O O . ASN A 1 103 ? 6.749 11.159 -23.353 1.00 75.38 103 ASN A O 1
ATOM 859 N N . ARG A 1 104 ? 8.485 9.939 -22.608 1.00 72.94 104 ARG A N 1
ATOM 860 C CA . ARG A 1 104 ? 9.498 10.682 -23.383 1.00 72.94 104 ARG A CA 1
ATOM 861 C C . ARG A 1 104 ? 9.418 10.349 -24.873 1.00 72.94 104 ARG A C 1
ATOM 863 O O . ARG A 1 104 ? 9.461 11.262 -25.692 1.00 72.94 104 ARG A O 1
ATOM 870 N N . HIS A 1 105 ? 9.229 9.076 -25.210 1.00 62.94 105 HIS A N 1
ATOM 871 C CA . HIS A 1 105 ? 9.090 8.611 -26.591 1.00 62.94 105 HIS A CA 1
ATOM 872 C C . HIS A 1 105 ? 7.862 9.216 -27.302 1.00 62.94 105 HIS A C 1
ATOM 874 O O . HIS A 1 105 ? 7.965 9.657 -28.448 1.00 62.94 105 HIS A O 1
ATOM 880 N N . ASP A 1 106 ? 6.726 9.337 -26.609 1.00 59.97 106 ASP A N 1
ATOM 881 C CA . ASP A 1 106 ? 5.519 9.995 -27.141 1.00 59.97 106 ASP A CA 1
ATOM 882 C C . ASP A 1 106 ? 5.701 11.503 -27.387 1.00 59.97 106 ASP A C 1
ATOM 884 O O . ASP A 1 106 ? 5.057 12.089 -28.266 1.00 59.97 106 ASP A O 1
ATOM 888 N N . SER A 1 107 ? 6.588 12.140 -26.620 1.00 57.16 107 SER A N 1
ATOM 889 C CA . SER A 1 107 ? 6.914 13.559 -26.779 1.00 57.16 107 SER A CA 1
ATOM 890 C C . SER A 1 107 ? 7.825 13.802 -27.989 1.00 57.16 107 SER A C 1
ATOM 892 O O . SER A 1 107 ? 7.606 14.767 -28.713 1.00 57.16 107 SER A O 1
ATOM 894 N N . GLU A 1 108 ? 8.788 12.911 -28.254 1.00 56.31 108 GLU A N 1
ATOM 895 C CA . GLU A 1 108 ? 9.723 13.014 -29.390 1.00 56.31 108 GLU A CA 1
ATOM 896 C C . GLU A 1 108 ? 9.084 12.617 -30.737 1.00 56.31 108 GLU A C 1
ATOM 898 O O . GLU A 1 108 ? 9.360 13.236 -31.765 1.00 56.31 108 GLU A O 1
ATOM 903 N N . ASN A 1 109 ? 8.169 11.638 -30.761 1.00 51.09 109 ASN A N 1
ATOM 904 C CA . ASN A 1 109 ? 7.492 11.216 -31.999 1.00 51.09 109 ASN A CA 1
ATOM 905 C C . ASN A 1 109 ? 6.440 12.210 -32.519 1.00 51.09 109 ASN A C 1
ATOM 907 O O . ASN A 1 109 ? 6.055 12.142 -33.688 1.00 51.09 109 ASN A O 1
ATOM 911 N N . ASN A 1 110 ? 5.981 13.144 -31.683 1.00 46.88 110 ASN A N 1
ATOM 912 C CA . ASN A 1 110 ? 5.057 14.201 -32.096 1.00 46.88 110 ASN A CA 1
ATOM 913 C C . ASN A 1 110 ? 5.758 15.429 -32.717 1.00 46.88 110 ASN A C 1
ATOM 915 O O . ASN A 1 110 ? 5.075 16.341 -33.180 1.00 46.88 110 ASN A O 1
ATOM 919 N N . GLU A 1 111 ? 7.094 15.461 -32.810 1.00 41.06 111 GLU A N 1
ATOM 920 C CA . GLU A 1 111 ? 7.856 16.617 -33.321 1.00 41.06 111 GLU A CA 1
ATOM 921 C C . GLU A 1 111 ? 8.000 16.688 -34.860 1.00 41.06 111 GLU A C 1
ATOM 923 O O . GLU A 1 111 ? 8.921 17.322 -35.377 1.00 41.06 111 GLU A O 1
ATOM 928 N N . LEU A 1 112 ? 7.089 16.084 -35.634 1.00 42.56 112 LEU A N 1
ATOM 929 C CA . LEU A 1 112 ? 7.062 16.245 -37.101 1.00 42.56 112 LEU A CA 1
ATOM 930 C C . LEU A 1 112 ? 5.832 16.973 -37.653 1.00 42.56 112 LEU A C 1
ATOM 932 O O . LEU A 1 112 ? 5.659 17.019 -38.873 1.00 42.56 112 LEU A O 1
ATOM 936 N N . VAL A 1 113 ? 5.012 17.607 -36.810 1.00 38.47 113 VAL A N 1
ATOM 937 C CA . VAL A 1 113 ? 3.926 18.467 -37.303 1.00 38.47 113 VAL A CA 1
ATOM 938 C C . VAL A 1 113 ? 3.851 19.779 -36.519 1.00 38.47 113 VAL A C 1
ATOM 940 O O . VAL A 1 113 ? 3.594 19.797 -35.323 1.00 38.47 113 VAL A O 1
ATOM 943 N N . ASP A 1 114 ? 4.069 20.864 -37.260 1.00 32.47 114 ASP A N 1
ATOM 944 C CA . ASP A 1 114 ? 3.802 22.270 -36.946 1.00 32.47 114 ASP A CA 1
ATOM 945 C C . ASP A 1 114 ? 4.579 22.944 -35.801 1.00 32.47 114 ASP A C 1
ATOM 947 O O . ASP A 1 114 ? 4.136 23.161 -34.674 1.00 32.47 114 ASP A O 1
ATOM 951 N N . MET A 1 115 ? 5.740 23.448 -36.223 1.00 50.97 115 MET A N 1
ATOM 952 C CA . MET A 1 115 ? 6.237 24.783 -35.896 1.00 50.97 115 MET A CA 1
ATOM 953 C C . MET A 1 115 ? 5.090 25.822 -35.819 1.00 50.97 115 MET A C 1
ATOM 955 O O . MET A 1 115 ? 4.341 25.985 -36.774 1.00 50.97 115 MET A O 1
ATOM 959 N N . GLU A 1 116 ? 5.041 26.566 -34.704 1.00 42.38 116 GLU A N 1
ATOM 960 C CA . GLU A 1 116 ? 4.163 27.718 -34.394 1.00 42.38 116 GLU A CA 1
ATOM 961 C C . GLU A 1 116 ? 2.691 27.424 -34.016 1.00 42.38 116 GLU A C 1
ATOM 963 O O . GLU A 1 116 ? 1.792 27.584 -34.828 1.00 42.38 116 GLU A O 1
ATOM 968 N N . THR A 1 117 ? 2.387 27.164 -32.730 1.00 43.38 117 THR A N 1
ATOM 969 C CA . THR A 1 117 ? 1.739 28.122 -31.781 1.00 43.38 117 THR A CA 1
ATOM 970 C C . THR A 1 117 ? 1.149 27.456 -30.511 1.00 43.38 117 THR A C 1
ATOM 972 O O . THR A 1 117 ? 0.180 26.718 -30.589 1.00 43.38 117 THR A O 1
ATOM 975 N N . ALA A 1 118 ? 1.667 27.868 -29.334 1.00 37.03 118 ALA A N 1
ATOM 976 C CA . ALA A 1 118 ? 1.126 27.738 -27.954 1.00 37.03 118 ALA A CA 1
ATOM 977 C C . ALA A 1 118 ? 0.984 26.301 -27.370 1.00 37.03 118 ALA A C 1
ATOM 979 O O . ALA A 1 118 ? 0.386 25.436 -27.976 1.00 37.03 118 ALA A O 1
ATOM 980 N N . SER A 1 119 ? 1.432 25.937 -26.160 1.00 43.31 119 SER A N 1
ATOM 981 C CA . SER A 1 119 ? 1.455 26.668 -24.889 1.00 43.31 119 SER A CA 1
ATOM 982 C C . SER A 1 119 ? 2.250 25.879 -23.826 1.00 43.31 119 SER A C 1
ATOM 984 O O . SER A 1 119 ? 1.846 24.782 -23.451 1.00 43.31 119 SER A O 1
ATOM 986 N N . SER A 1 120 ? 3.351 26.443 -23.318 1.00 48.31 120 SER A N 1
ATOM 987 C CA . SER A 1 120 ? 3.766 26.379 -21.896 1.00 48.31 120 SER A CA 1
ATOM 988 C C . SER A 1 120 ? 5.062 27.169 -21.698 1.00 48.31 120 SER A C 1
ATOM 990 O O . SER A 1 120 ? 6.082 26.656 -21.252 1.00 48.31 120 SER A O 1
ATOM 992 N N . LYS A 1 121 ? 5.048 28.468 -22.022 1.00 57.75 121 LYS A N 1
ATOM 993 C CA . LYS A 1 121 ? 6.058 29.381 -21.474 1.00 57.75 121 LYS A CA 1
ATOM 994 C C . LYS A 1 121 ? 5.624 29.734 -20.055 1.00 57.75 121 LYS A C 1
ATOM 996 O O . LYS A 1 121 ? 5.036 30.790 -19.846 1.00 57.75 121 LYS A O 1
ATOM 1001 N N . LYS A 1 122 ? 5.866 28.834 -19.095 1.00 59.84 122 LYS A N 1
ATOM 1002 C CA . LYS A 1 122 ? 5.863 29.234 -17.683 1.00 59.84 122 LYS A CA 1
ATOM 1003 C C . LYS A 1 122 ? 6.883 30.359 -17.540 1.00 59.84 122 LYS A C 1
ATOM 1005 O O . LYS A 1 122 ? 8.028 30.225 -17.976 1.00 59.84 122 LYS A O 1
ATOM 1010 N N . THR A 1 123 ? 6.448 31.495 -17.010 1.00 78.50 123 THR A N 1
ATOM 1011 C CA . THR A 1 123 ? 7.330 32.649 -16.811 1.00 78.50 123 THR A CA 1
ATOM 1012 C C . THR A 1 123 ? 8.446 32.256 -15.843 1.00 78.50 123 THR A C 1
ATOM 1014 O O . THR A 1 123 ? 8.238 31.431 -14.955 1.00 78.50 123 THR A O 1
ATOM 1017 N N . LEU A 1 124 ? 9.630 32.853 -15.981 1.00 75.50 124 LEU A N 1
ATOM 1018 C CA . LEU A 1 124 ? 10.764 32.586 -15.092 1.00 75.50 124 LEU A CA 1
ATOM 1019 C C . LEU A 1 124 ? 10.399 32.795 -13.607 1.00 75.50 124 LEU A C 1
ATOM 1021 O O . LEU A 1 124 ? 10.838 32.028 -12.756 1.00 75.50 124 LEU A O 1
ATOM 1025 N N . GLU A 1 125 ? 9.529 33.763 -13.304 1.00 75.06 125 GLU A N 1
ATOM 1026 C CA . GLU A 1 125 ? 8.909 33.938 -11.982 1.00 75.06 125 GLU A CA 1
ATOM 1027 C C . GLU A 1 125 ? 8.064 32.736 -11.526 1.00 75.06 125 GLU A C 1
ATOM 1029 O O . GLU A 1 125 ? 8.205 32.308 -10.388 1.00 75.06 125 GLU A O 1
ATOM 1034 N N . GLN A 1 126 ? 7.243 32.142 -12.397 1.00 77.62 126 GLN A N 1
ATOM 1035 C CA . GLN A 1 126 ? 6.413 30.980 -12.042 1.00 77.62 126 GLN A CA 1
ATOM 1036 C C . GLN A 1 126 ? 7.269 29.742 -11.771 1.00 77.62 126 GLN A C 1
ATOM 1038 O O . GLN A 1 126 ? 7.020 29.010 -10.819 1.00 77.62 126 GLN A O 1
ATOM 1043 N N . LEU A 1 127 ? 8.321 29.536 -12.569 1.00 77.56 127 LEU A N 1
ATOM 1044 C CA . LEU A 1 127 ? 9.283 28.461 -12.327 1.00 77.56 127 LEU A CA 1
ATOM 1045 C C . LEU A 1 127 ? 10.043 28.673 -11.015 1.00 77.56 127 LEU A C 1
ATOM 1047 O O . LEU A 1 127 ? 10.332 27.706 -10.319 1.00 77.56 127 LEU A O 1
ATOM 1051 N N . ARG A 1 128 ? 10.352 29.923 -10.651 1.00 79.38 128 ARG A N 1
ATOM 1052 C CA . ARG A 1 128 ? 10.979 30.251 -9.362 1.00 79.38 128 ARG A CA 1
ATOM 1053 C C . ARG A 1 128 ? 10.044 29.992 -8.188 1.00 79.38 128 ARG A C 1
ATOM 1055 O O . ARG A 1 128 ? 10.493 29.433 -7.195 1.00 79.38 128 ARG A O 1
ATOM 1062 N N . GLU A 1 129 ? 8.774 30.366 -8.297 1.00 84.25 129 GLU A N 1
ATOM 1063 C CA . GLU A 1 129 ? 7.767 30.089 -7.268 1.00 84.25 129 GLU A CA 1
ATOM 1064 C C . GLU A 1 129 ? 7.565 28.584 -7.071 1.00 84.25 129 GLU A C 1
ATOM 1066 O O . GLU A 1 129 ? 7.599 28.109 -5.939 1.00 84.25 129 GLU A O 1
ATOM 1071 N N . GLU A 1 130 ? 7.463 27.818 -8.159 1.00 81.00 130 GLU A N 1
ATOM 1072 C CA . GLU A 1 130 ? 7.386 26.355 -8.092 1.00 81.00 130 GLU A CA 1
ATOM 1073 C C . GLU A 1 130 ? 8.656 25.737 -7.507 1.00 81.00 130 GLU A C 1
ATOM 1075 O O . GLU A 1 130 ? 8.576 24.805 -6.713 1.00 81.00 130 GLU A O 1
ATOM 1080 N N . ASN A 1 131 ? 9.835 26.267 -7.839 1.00 82.44 131 ASN A N 1
ATOM 1081 C CA . ASN A 1 131 ? 11.088 25.784 -7.265 1.00 82.44 131 ASN A CA 1
ATOM 1082 C C . ASN A 1 131 ? 11.148 26.045 -5.750 1.00 82.44 131 ASN A C 1
ATOM 1084 O O . ASN A 1 131 ? 11.555 25.168 -4.995 1.00 82.44 131 ASN A O 1
ATOM 1088 N N . ILE A 1 132 ? 10.680 27.212 -5.292 1.00 86.75 132 ILE A N 1
ATOM 1089 C CA . ILE A 1 132 ? 10.571 27.538 -3.862 1.00 86.75 132 ILE A CA 1
ATOM 1090 C C . ILE A 1 132 ? 9.584 26.596 -3.164 1.00 86.75 132 ILE A C 1
ATOM 1092 O O . ILE A 1 132 ? 9.886 26.096 -2.078 1.00 86.75 132 ILE A O 1
ATOM 1096 N N . ASP A 1 133 ? 8.429 26.329 -3.776 1.00 83.56 133 ASP A N 1
ATOM 1097 C CA . ASP A 1 133 ? 7.431 25.417 -3.217 1.00 83.56 133 ASP A CA 1
ATOM 1098 C C . ASP A 1 133 ? 7.971 23.983 -3.127 1.00 83.56 133 ASP A C 1
ATOM 1100 O O . ASP A 1 133 ? 7.920 23.369 -2.062 1.00 83.56 133 ASP A O 1
ATOM 1104 N N . LEU A 1 134 ? 8.607 23.485 -4.189 1.00 83.94 134 LEU A N 1
ATOM 1105 C CA . LEU A 1 134 ? 9.244 22.168 -4.210 1.00 83.94 134 LEU A CA 1
ATOM 1106 C C . LEU A 1 134 ? 10.373 22.057 -3.182 1.00 83.94 134 LEU A C 1
ATOM 1108 O O . LEU A 1 134 ? 10.453 21.054 -2.479 1.00 83.94 134 LEU A O 1
ATOM 1112 N N . ILE A 1 135 ? 11.207 23.088 -3.023 1.00 83.19 135 ILE A N 1
ATOM 1113 C CA . ILE A 1 135 ? 12.230 23.134 -1.967 1.00 83.19 135 ILE A CA 1
ATOM 1114 C C . ILE A 1 135 ? 11.576 23.083 -0.580 1.00 83.19 135 ILE A C 1
ATOM 1116 O O . ILE A 1 135 ? 12.070 22.398 0.317 1.00 83.19 135 ILE A O 1
ATOM 1120 N N . CYS A 1 136 ? 10.456 23.779 -0.377 1.00 75.38 136 CYS A N 1
ATOM 1121 C CA . CYS A 1 136 ? 9.718 23.753 0.884 1.00 75.38 136 CYS A CA 1
ATOM 1122 C C . CYS A 1 136 ? 9.141 22.358 1.172 1.00 75.38 136 CYS A C 1
ATOM 1124 O O . CYS A 1 136 ? 9.295 21.834 2.280 1.00 75.38 136 CYS A O 1
ATOM 1126 N N . GLN A 1 137 ? 8.546 21.718 0.162 1.00 81.25 137 GLN A N 1
ATOM 1127 C CA . GLN A 1 137 ? 8.054 20.344 0.249 1.00 81.25 137 GLN A CA 1
ATOM 1128 C C . GLN A 1 137 ? 9.191 19.359 0.537 1.00 81.25 137 GLN A C 1
ATOM 1130 O O . GLN A 1 137 ? 9.069 18.537 1.443 1.00 81.25 137 GLN A O 1
ATOM 1135 N N . LEU A 1 138 ? 10.327 19.489 -0.149 1.00 83.81 138 LEU A N 1
ATOM 1136 C CA . LEU A 1 138 ? 11.493 18.629 0.034 1.00 83.81 138 LEU A CA 1
ATOM 1137 C C . LEU A 1 138 ? 12.103 18.799 1.427 1.00 83.81 138 LEU A C 1
ATOM 1139 O O . LEU A 1 138 ? 12.426 17.809 2.073 1.00 83.81 138 LEU A O 1
ATOM 1143 N N . ASN A 1 139 ? 12.165 20.023 1.953 1.00 70.88 139 ASN A N 1
ATOM 1144 C CA . ASN A 1 139 ? 12.583 20.274 3.334 1.00 70.88 139 ASN A CA 1
ATOM 1145 C C . ASN A 1 139 ? 11.607 19.682 4.356 1.00 70.88 139 ASN A C 1
ATOM 1147 O O . ASN A 1 139 ? 12.033 19.185 5.398 1.00 70.88 139 ASN A O 1
ATOM 1151 N N . LYS A 1 140 ? 10.303 19.685 4.066 1.00 75.31 140 LYS A N 1
ATOM 1152 C CA . LYS A 1 140 ? 9.292 19.041 4.911 1.00 75.31 140 LYS A CA 1
ATOM 1153 C C . LYS A 1 140 ? 9.425 17.516 4.885 1.00 75.31 140 LYS A C 1
ATOM 1155 O O . LYS A 1 140 ? 9.399 16.896 5.943 1.00 75.31 140 LYS A O 1
ATOM 1160 N N . CYS A 1 141 ? 9.627 16.925 3.708 1.00 67.12 141 CYS A N 1
ATOM 1161 C CA . CYS A 1 141 ? 9.922 15.501 3.539 1.00 67.12 141 CYS A CA 1
ATOM 1162 C C . CYS A 1 141 ? 11.230 15.113 4.229 1.00 67.12 141 CYS A C 1
ATOM 1164 O O . CYS A 1 141 ? 11.264 14.121 4.945 1.00 67.12 141 CYS A O 1
ATOM 1166 N N . ARG A 1 142 ? 12.283 15.925 4.088 1.00 69.56 142 ARG A N 1
ATOM 1167 C CA . ARG A 1 142 ? 13.565 15.734 4.769 1.00 69.56 142 ARG A CA 1
ATOM 1168 C C . ARG A 1 142 ? 13.401 15.817 6.277 1.00 69.56 142 ARG A C 1
ATOM 1170 O O . ARG A 1 142 ? 13.945 14.978 6.971 1.00 69.56 142 ARG A O 1
ATOM 1177 N N . LYS A 1 143 ? 12.616 16.767 6.790 1.00 64.69 143 LYS A N 1
ATOM 1178 C CA . LYS A 1 143 ? 12.316 16.861 8.221 1.00 64.69 143 LYS A CA 1
ATOM 1179 C C . LYS A 1 143 ? 11.561 15.631 8.727 1.00 64.69 143 LYS A C 1
ATOM 1181 O O . LYS A 1 143 ? 11.923 15.116 9.769 1.00 64.69 143 LYS A O 1
ATOM 1186 N N . LEU A 1 144 ? 10.583 15.129 7.974 1.00 67.94 144 LEU A N 1
ATOM 1187 C CA . LEU A 1 144 ? 9.870 13.888 8.299 1.00 67.94 144 LEU A CA 1
ATOM 1188 C C . LEU A 1 144 ? 10.791 12.660 8.251 1.00 67.94 144 LEU A C 1
ATOM 1190 O O . LEU A 1 144 ? 10.712 11.806 9.126 1.00 67.94 144 LEU A O 1
ATOM 1194 N N . LEU A 1 145 ? 11.678 12.574 7.256 1.00 65.50 145 LEU A N 1
ATOM 1195 C CA . LEU A 1 145 ? 12.683 11.513 7.148 1.00 65.50 145 LEU A CA 1
ATOM 1196 C C . LEU A 1 145 ? 13.679 11.577 8.301 1.00 65.50 145 LEU A C 1
ATOM 1198 O O . LEU A 1 145 ? 13.943 10.559 8.917 1.00 65.50 145 LEU A O 1
ATOM 1202 N N . VAL A 1 146 ? 14.172 12.766 8.638 1.00 61.94 146 VAL A N 1
ATOM 1203 C CA . VAL A 1 146 ? 15.045 13.000 9.791 1.00 61.94 146 VAL A CA 1
ATOM 1204 C C . VAL A 1 146 ? 14.307 12.677 11.086 1.00 61.94 146 VAL A C 1
ATOM 1206 O O . VAL A 1 146 ? 14.844 11.964 11.903 1.00 61.94 146 VAL A O 1
ATOM 1209 N N . GLU A 1 147 ? 13.047 13.061 11.272 1.00 61.12 147 GLU A N 1
ATOM 1210 C CA . GLU A 1 147 ? 12.250 12.628 12.433 1.00 61.12 147 GLU A CA 1
ATOM 1211 C C . GLU A 1 147 ? 12.030 11.102 12.468 1.00 61.12 147 GLU A C 1
ATOM 1213 O O . GLU A 1 147 ? 11.850 10.530 13.539 1.00 61.12 147 GLU A O 1
ATOM 1218 N N . THR A 1 148 ? 12.082 10.430 11.313 1.00 54.75 148 THR A N 1
ATOM 1219 C CA . THR A 1 148 ? 11.981 8.965 11.193 1.00 54.75 148 THR A CA 1
ATOM 1220 C C . THR A 1 148 ? 13.330 8.259 11.407 1.00 54.75 148 THR A C 1
ATOM 1222 O O . THR A 1 148 ? 13.343 7.115 11.851 1.00 54.75 148 THR A O 1
ATOM 1225 N N . ILE A 1 149 ? 14.451 8.922 11.098 1.00 53.47 149 ILE A N 1
ATOM 1226 C CA . ILE A 1 149 ? 15.825 8.388 11.167 1.00 53.47 149 ILE A CA 1
ATOM 1227 C C . ILE A 1 149 ? 16.520 8.772 12.493 1.00 53.47 149 ILE A C 1
ATOM 1229 O O . ILE A 1 149 ? 17.172 7.926 13.095 1.00 53.47 149 ILE A O 1
ATOM 1233 N N . ASP A 1 150 ? 16.347 10.017 12.951 1.00 44.31 150 ASP A N 1
ATOM 1234 C CA . ASP A 1 150 ? 16.814 10.589 14.231 1.00 44.31 150 ASP A CA 1
ATOM 1235 C C . ASP A 1 150 ? 15.768 10.472 15.357 1.00 44.31 150 ASP A C 1
ATOM 1237 O O . ASP A 1 150 ? 16.072 10.734 16.526 1.00 44.31 150 ASP A O 1
ATOM 1241 N N . GLY A 1 151 ? 14.529 10.068 15.044 1.00 47.44 151 GLY A N 1
ATOM 1242 C CA . GLY A 1 151 ? 13.666 9.441 16.047 1.00 47.44 151 GLY A CA 1
ATOM 1243 C C . GLY A 1 151 ? 14.428 8.258 16.649 1.00 47.44 151 GLY A C 1
ATOM 1244 O O . GLY A 1 151 ? 15.171 7.621 15.905 1.00 47.44 151 GLY A O 1
ATOM 1245 N N . PRO A 1 152 ? 14.323 8.005 17.971 1.00 38.75 152 PRO A N 1
ATOM 1246 C CA . PRO A 1 152 ? 15.257 7.157 18.707 1.00 38.75 152 PRO A CA 1
ATOM 1247 C C . PRO A 1 152 ? 15.604 5.921 17.888 1.00 38.75 152 PRO A C 1
ATOM 1249 O O . PRO A 1 152 ? 14.722 5.114 17.576 1.00 38.75 152 PRO A O 1
ATOM 1252 N N . SER A 1 153 ? 16.880 5.847 17.500 1.00 37.03 153 SER A N 1
ATOM 1253 C CA . SER A 1 153 ? 17.485 4.713 16.819 1.00 37.03 153 SER A CA 1
ATOM 1254 C C . SER A 1 153 ? 16.940 3.458 17.464 1.00 37.03 153 SER A C 1
ATOM 1256 O O . SER A 1 153 ? 16.991 3.376 18.686 1.00 37.03 153 SER A O 1
ATOM 1258 N N . SER A 1 154 ? 16.364 2.570 16.645 1.00 38.84 154 SER A N 1
ATOM 1259 C CA . SER A 1 154 ? 15.960 1.202 16.983 1.00 38.84 154 SER A CA 1
ATOM 1260 C C . SER A 1 154 ? 15.665 0.997 18.468 1.00 38.84 154 SER A C 1
ATOM 1262 O O . SER A 1 154 ? 16.606 0.881 19.251 1.00 38.84 154 SER A O 1
ATOM 1264 N N . PHE A 1 155 ? 14.384 0.900 18.844 1.00 37.81 155 PHE A N 1
ATOM 1265 C CA . PHE A 1 155 ? 13.966 0.365 20.143 1.00 37.81 155 PHE A CA 1
ATOM 1266 C C . PHE A 1 155 ? 15.039 -0.556 20.733 1.00 37.81 155 PHE A C 1
ATOM 1268 O O . PHE A 1 155 ? 15.311 -1.610 20.155 1.00 37.81 155 PHE A O 1
ATOM 1275 N N . ASP A 1 156 ? 15.675 -0.116 21.821 1.00 33.66 156 ASP A N 1
ATOM 1276 C CA . ASP A 1 156 ? 16.686 -0.895 22.525 1.00 33.66 156 ASP A CA 1
ATOM 1277 C C . ASP A 1 156 ? 16.002 -2.134 23.110 1.00 33.66 156 ASP A C 1
ATOM 1279 O O . ASP A 1 156 ? 15.468 -2.148 24.217 1.00 33.66 156 ASP A O 1
ATOM 1283 N N . TYR A 1 157 ? 15.939 -3.168 22.284 1.00 41.88 157 TYR A N 1
ATOM 1284 C CA . TYR A 1 157 ? 15.671 -4.532 22.671 1.00 41.88 157 TYR A CA 1
ATOM 1285 C C . TYR A 1 157 ? 16.887 -5.347 22.262 1.00 41.88 157 TYR A C 1
ATOM 1287 O O . TYR A 1 157 ? 16.799 -6.167 21.361 1.00 41.88 157 TYR A O 1
ATOM 1295 N N . GLY A 1 158 ? 18.009 -5.102 22.945 1.00 31.23 158 GLY A N 1
ATOM 1296 C CA . GLY A 1 158 ? 19.135 -6.025 23.048 1.00 31.23 158 GLY A CA 1
ATOM 1297 C C . GLY A 1 158 ? 19.851 -6.324 21.732 1.00 31.23 158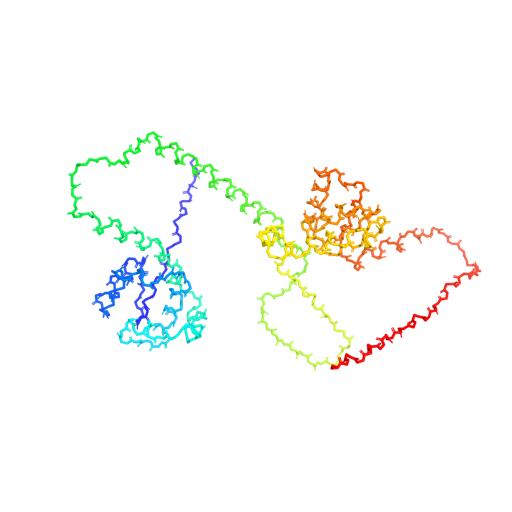 GLY A C 1
ATOM 1298 O O . GLY A 1 158 ? 19.352 -7.047 20.876 1.00 31.23 158 GLY A O 1
ATOM 1299 N N . ALA A 1 159 ? 21.086 -5.841 21.627 1.00 39.69 159 ALA A N 1
ATOM 1300 C CA . ALA A 1 159 ? 22.046 -6.265 20.617 1.00 39.69 159 ALA A CA 1
ATOM 1301 C C . ALA A 1 159 ? 22.047 -7.799 20.438 1.00 39.69 159 ALA A C 1
ATOM 1303 O O . ALA A 1 159 ? 22.422 -8.548 21.341 1.00 39.69 159 ALA A O 1
ATOM 1304 N N . GLY A 1 160 ? 21.628 -8.243 19.256 1.00 34.22 160 GLY A N 1
ATOM 1305 C CA . GLY A 1 160 ? 21.725 -9.610 18.770 1.00 34.22 160 GLY A CA 1
ATOM 1306 C C . GLY A 1 160 ? 22.137 -9.551 17.305 1.00 34.22 160 GLY A C 1
ATOM 1307 O O . GLY A 1 160 ? 21.513 -8.850 16.515 1.00 34.22 160 GLY A O 1
ATOM 1308 N N . ASP A 1 161 ? 23.239 -10.223 17.004 1.00 31.45 161 ASP A N 1
ATOM 1309 C CA . ASP A 1 161 ? 24.025 -10.159 15.776 1.00 31.45 161 ASP A CA 1
ATOM 1310 C C . ASP A 1 161 ? 23.181 -10.204 14.486 1.00 31.45 161 ASP A C 1
ATOM 1312 O O . ASP A 1 161 ? 22.357 -11.100 14.280 1.00 31.45 161 ASP A O 1
ATOM 1316 N N . HIS A 1 162 ? 23.410 -9.246 13.585 1.00 38.47 162 HIS A N 1
ATOM 1317 C CA . HIS A 1 162 ? 22.825 -9.222 12.245 1.00 38.47 162 HIS A CA 1
ATOM 1318 C C . HIS A 1 162 ? 23.578 -10.198 11.332 1.00 38.47 162 HIS A C 1
ATOM 1320 O O . HIS A 1 162 ? 24.273 -9.805 10.401 1.00 38.47 162 HIS A O 1
ATOM 1326 N N . ALA A 1 163 ? 23.424 -11.493 11.586 1.00 32.09 163 ALA A N 1
ATOM 1327 C CA . ALA A 1 163 ? 23.799 -12.540 10.649 1.00 32.09 163 ALA A CA 1
ATOM 1328 C C . ALA A 1 163 ? 22.720 -13.623 10.675 1.00 32.09 163 ALA A C 1
ATOM 1330 O O . ALA A 1 163 ? 22.646 -14.449 11.583 1.00 32.09 163 ALA A O 1
ATOM 1331 N N . GLY A 1 164 ? 21.852 -13.605 9.663 1.00 34.41 164 GLY A N 1
ATOM 1332 C CA . GLY A 1 164 ? 20.891 -14.671 9.415 1.00 34.41 164 GLY A CA 1
ATOM 1333 C C . GLY A 1 164 ? 21.613 -15.983 9.114 1.00 34.41 164 GLY A C 1
ATOM 1334 O O . GLY A 1 164 ? 21.948 -16.268 7.970 1.00 34.41 164 GLY A O 1
ATOM 1335 N N . SER A 1 165 ? 21.829 -16.785 10.150 1.00 26.64 165 SER A N 1
ATOM 1336 C CA . SER A 1 165 ? 22.221 -18.186 10.070 1.00 26.64 165 SER A CA 1
ATOM 1337 C C . SER A 1 165 ? 21.307 -18.969 11.002 1.00 26.64 165 SER A C 1
ATOM 1339 O O . SER A 1 165 ? 21.371 -18.843 12.223 1.00 26.64 165 SER A O 1
ATOM 1341 N N . PHE A 1 166 ? 20.430 -19.777 10.416 1.00 30.83 166 PHE A N 1
ATOM 1342 C CA . PHE A 1 166 ? 19.644 -20.761 11.144 1.00 30.83 166 PHE A CA 1
ATOM 1343 C C . PHE A 1 166 ? 20.572 -21.914 11.553 1.00 30.83 166 PHE A C 1
ATOM 1345 O O . PHE A 1 166 ? 20.790 -22.844 10.778 1.00 30.83 166 PHE A O 1
ATOM 1352 N N . GLN A 1 167 ? 21.142 -21.846 12.757 1.00 27.23 167 GLN A N 1
ATOM 1353 C CA . GLN A 1 167 ? 21.762 -22.995 13.415 1.00 27.23 167 GLN A CA 1
ATOM 1354 C C . GLN A 1 167 ? 20.821 -23.516 14.501 1.00 27.23 167 GLN A C 1
ATOM 1356 O O . GLN A 1 167 ? 20.547 -22.840 15.489 1.00 27.23 167 GLN A O 1
ATOM 1361 N N . ILE A 1 168 ? 20.314 -24.734 14.303 1.00 32.00 168 ILE A N 1
ATOM 1362 C CA . ILE A 1 168 ? 19.732 -25.525 15.386 1.00 32.00 168 ILE A CA 1
ATOM 1363 C C . ILE A 1 168 ? 20.889 -26.296 16.022 1.00 32.00 168 ILE A C 1
ATOM 1365 O O . ILE A 1 168 ? 21.270 -27.355 15.523 1.00 32.00 168 ILE A O 1
ATOM 1369 N N . ASP A 1 169 ? 21.418 -25.795 17.135 1.00 29.70 169 ASP A N 1
ATOM 1370 C CA . ASP A 1 169 ? 22.257 -26.608 18.010 1.00 29.70 169 ASP A CA 1
ATOM 1371 C C . ASP A 1 169 ? 21.349 -27.473 18.889 1.00 29.70 169 ASP A C 1
ATOM 1373 O O . ASP A 1 169 ? 20.824 -27.052 19.920 1.00 29.70 169 ASP A O 1
ATOM 1377 N N . LEU A 1 170 ? 21.136 -28.720 18.464 1.00 36.41 170 LEU A N 1
ATOM 1378 C CA . LEU A 1 170 ? 20.563 -29.758 19.316 1.00 36.41 170 LEU A CA 1
ATOM 1379 C C . LEU A 1 170 ? 21.635 -30.234 20.297 1.00 36.41 170 LEU A C 1
ATOM 1381 O O . L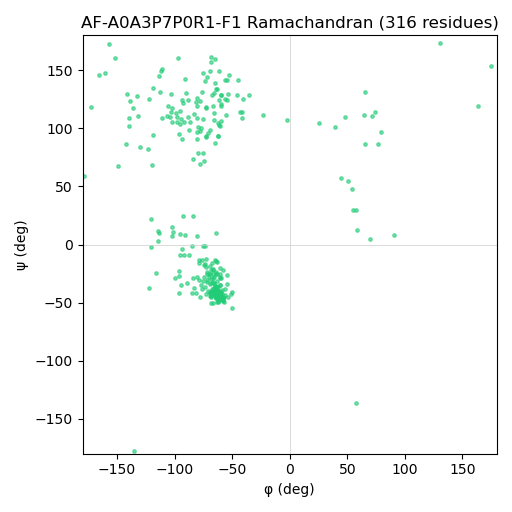EU A 1 170 ? 22.222 -31.298 20.115 1.00 36.41 170 LEU A O 1
ATOM 1385 N N . ASN A 1 171 ? 21.879 -29.458 21.351 1.00 33.22 171 ASN A N 1
ATOM 1386 C CA . ASN A 1 171 ? 22.626 -29.947 22.501 1.00 33.22 171 ASN A CA 1
ATOM 1387 C C . ASN A 1 171 ? 21.870 -29.650 23.802 1.00 33.22 171 ASN A C 1
ATOM 1389 O O . ASN A 1 171 ? 22.077 -28.644 24.464 1.00 33.22 171 ASN A O 1
ATOM 1393 N N . GLY A 1 172 ? 20.943 -30.551 24.129 1.00 38.41 172 GLY A N 1
ATOM 1394 C CA . GLY A 1 172 ? 20.871 -31.198 25.441 1.00 38.41 172 GLY A CA 1
ATOM 1395 C C . GLY A 1 172 ? 20.714 -30.392 26.734 1.00 38.41 172 GLY A C 1
ATOM 1396 O O . GLY A 1 172 ? 20.873 -31.020 27.775 1.00 38.41 172 GLY A O 1
ATOM 1397 N N . ASP A 1 173 ? 20.384 -29.097 26.729 1.00 33.81 173 ASP A N 1
ATOM 1398 C CA . ASP A 1 173 ? 20.090 -28.374 27.975 1.00 33.81 173 ASP A CA 1
ATOM 1399 C C . ASP A 1 173 ? 18.804 -27.536 27.889 1.00 33.81 173 ASP A C 1
ATOM 1401 O O . ASP A 1 173 ? 18.574 -26.762 26.958 1.00 33.81 173 ASP A O 1
ATOM 1405 N N . ASN A 1 174 ? 17.913 -27.744 28.860 1.00 39.22 174 ASN A N 1
ATOM 1406 C CA . ASN A 1 174 ? 16.523 -27.279 28.866 1.00 39.22 174 ASN A CA 1
ATOM 1407 C C . ASN A 1 174 ? 16.391 -25.769 29.142 1.00 39.22 174 ASN A C 1
ATOM 1409 O O . ASN A 1 174 ? 15.877 -25.358 30.183 1.00 39.22 174 ASN A O 1
ATOM 1413 N N . SER A 1 175 ? 16.772 -24.927 28.182 1.00 37.44 175 SER A N 1
ATOM 1414 C CA . SER A 1 175 ? 16.310 -23.535 28.128 1.00 37.44 175 SER A CA 1
ATOM 1415 C C . SER A 1 175 ? 16.056 -23.104 26.683 1.00 37.44 175 SER A C 1
ATOM 1417 O O . SER A 1 175 ? 16.914 -22.557 25.999 1.00 37.44 175 SER A O 1
ATOM 1419 N N . VAL A 1 176 ? 14.846 -23.372 26.186 1.00 31.77 176 VAL A N 1
ATOM 1420 C CA . VAL A 1 176 ? 14.409 -22.854 24.885 1.00 31.77 176 VAL A CA 1
ATOM 1421 C C . VAL A 1 176 ? 14.191 -21.347 25.035 1.00 31.77 176 VAL A C 1
ATOM 1423 O O . VAL A 1 176 ? 13.132 -20.907 25.484 1.00 31.77 176 VAL A O 1
ATOM 1426 N N . GLN A 1 177 ? 15.191 -20.539 24.682 1.00 36.16 177 GLN A N 1
ATOM 1427 C CA . GLN A 1 177 ? 14.980 -19.114 24.438 1.00 36.16 177 GLN A CA 1
ATOM 1428 C C . GLN A 1 177 ? 14.239 -18.975 23.105 1.00 36.16 177 GLN A C 1
ATOM 1430 O O . GLN A 1 177 ? 14.838 -18.971 22.033 1.00 36.16 177 GLN A O 1
ATOM 1435 N N . LEU A 1 178 ? 12.905 -18.905 23.167 1.00 32.25 178 LEU A N 1
ATOM 1436 C CA . LEU A 1 178 ? 12.109 -18.422 22.041 1.00 32.25 178 LEU A CA 1
ATOM 1437 C C . LEU A 1 178 ? 12.511 -16.964 21.788 1.00 32.25 178 LEU A C 1
ATOM 1439 O O . LEU A 1 178 ? 12.096 -16.076 22.534 1.00 32.25 178 LEU A O 1
ATOM 1443 N N . HIS A 1 179 ? 13.287 -16.706 20.736 1.00 36.47 179 HIS A N 1
ATOM 1444 C CA . HIS A 1 179 ? 13.380 -15.362 20.178 1.00 36.47 179 HIS A CA 1
ATOM 1445 C C . HIS A 1 179 ? 11.967 -14.937 19.742 1.00 36.47 179 HIS A C 1
ATOM 1447 O O . HIS A 1 179 ? 11.356 -15.629 18.920 1.00 36.47 179 HIS A O 1
ATOM 1453 N N . PRO A 1 180 ? 11.394 -13.856 20.304 1.00 43.38 180 PRO A N 1
ATOM 1454 C CA . PRO A 1 180 ? 10.074 -13.397 19.905 1.00 43.38 180 PRO A CA 1
ATOM 1455 C C . PRO A 1 180 ? 10.112 -13.012 18.427 1.00 43.38 180 PRO A C 1
ATOM 1457 O O . PRO A 1 180 ? 10.919 -12.180 18.025 1.00 43.38 180 PRO A O 1
ATOM 1460 N N . PHE A 1 181 ? 9.237 -13.604 17.618 1.00 39.00 181 PHE A N 1
ATOM 1461 C CA . PHE A 1 181 ? 8.949 -13.105 16.279 1.00 39.00 181 PHE A CA 1
ATOM 1462 C C . PHE A 1 181 ? 8.425 -11.671 16.423 1.00 39.00 181 PHE A C 1
ATOM 1464 O O . PHE A 1 181 ? 7.313 -11.466 16.909 1.00 39.00 181 PHE A O 1
ATOM 1471 N N . ILE A 1 182 ? 9.251 -10.683 16.075 1.00 46.69 182 ILE A N 1
ATOM 1472 C CA . ILE A 1 182 ? 8.865 -9.272 16.028 1.00 46.69 182 ILE A CA 1
ATOM 1473 C C . ILE A 1 182 ? 8.315 -9.033 14.620 1.00 46.69 182 ILE A C 1
ATOM 1475 O O . ILE A 1 182 ? 9.088 -9.079 13.661 1.00 46.69 182 ILE A O 1
ATOM 1479 N N . PRO A 1 183 ? 7.002 -8.810 14.444 1.00 43.31 183 PRO A N 1
ATOM 1480 C CA . PRO A 1 183 ? 6.472 -8.514 13.126 1.00 43.31 183 PRO A CA 1
ATOM 1481 C C . PRO A 1 183 ? 7.039 -7.163 12.651 1.00 43.31 183 PRO A C 1
ATOM 1483 O O . PRO A 1 183 ? 7.046 -6.214 13.440 1.00 43.31 183 PRO A O 1
ATOM 1486 N N . PRO A 1 184 ? 7.425 -7.008 11.372 1.00 48.47 184 PRO A N 1
ATOM 1487 C CA . PRO A 1 184 ? 7.953 -5.757 10.798 1.00 48.47 184 PRO A CA 1
ATOM 1488 C C . PRO A 1 184 ? 6.944 -4.580 10.776 1.00 48.47 184 PRO A C 1
ATOM 1490 O O . PRO A 1 184 ? 7.196 -3.534 10.183 1.00 48.47 184 PRO A O 1
ATOM 1493 N N . TYR A 1 185 ? 5.799 -4.727 11.447 1.00 51.94 185 TYR A N 1
ATOM 1494 C CA . TYR A 1 185 ? 4.689 -3.775 11.523 1.00 51.94 185 TYR A CA 1
ATOM 1495 C C . TYR A 1 185 ? 4.729 -2.856 12.761 1.00 51.94 185 TYR A C 1
ATOM 1497 O O . TYR A 1 185 ? 3.768 -2.139 13.017 1.00 51.94 185 TYR A O 1
ATOM 1505 N N . GLY A 1 186 ? 5.815 -2.863 13.543 1.00 54.06 186 GLY A N 1
ATOM 1506 C CA . GLY A 1 186 ? 5.888 -2.197 14.856 1.00 54.06 186 GLY A CA 1
ATOM 1507 C C . GLY A 1 186 ? 5.990 -0.661 14.869 1.00 54.06 186 GLY A C 1
ATOM 1508 O O . GLY A 1 186 ? 6.034 -0.077 15.951 1.00 54.06 186 GLY A O 1
ATOM 1509 N N . GLY A 1 187 ? 6.035 0.004 13.710 1.00 63.62 187 GLY A N 1
ATOM 1510 C CA . GLY A 1 187 ? 6.212 1.458 13.600 1.00 63.62 187 GLY A CA 1
ATOM 1511 C C . GLY A 1 187 ? 4.969 2.198 13.100 1.00 63.62 187 GLY A C 1
ATOM 1512 O O . GLY A 1 187 ? 4.201 1.666 12.296 1.00 63.62 187 GLY A O 1
ATOM 1513 N N . LEU A 1 188 ? 4.806 3.462 13.518 1.00 62.34 188 LEU A N 1
ATOM 1514 C CA . LEU A 1 188 ? 3.747 4.354 13.025 1.00 62.34 188 LEU A CA 1
ATOM 1515 C C . LEU A 1 188 ? 3.694 4.426 11.482 1.00 62.34 188 LEU A C 1
ATOM 1517 O O . LEU A 1 188 ? 2.593 4.304 10.948 1.00 62.34 188 LEU A O 1
ATOM 1521 N N . PRO A 1 189 ? 4.815 4.523 10.734 1.00 58.31 189 PRO A N 1
ATOM 1522 C CA . PRO A 1 189 ? 4.769 4.532 9.269 1.00 58.31 189 PRO A CA 1
ATOM 1523 C C . PRO A 1 189 ? 4.152 3.260 8.671 1.00 58.31 189 PRO A C 1
ATOM 1525 O O . PRO A 1 189 ? 3.264 3.347 7.823 1.00 58.31 189 PRO A O 1
ATOM 1528 N N . THR A 1 190 ? 4.551 2.079 9.152 1.00 63.06 190 THR A N 1
ATOM 1529 C CA . THR A 1 190 ? 4.009 0.800 8.669 1.00 63.06 190 THR A CA 1
ATOM 1530 C C . THR A 1 190 ? 2.538 0.634 9.049 1.00 63.06 190 THR A C 1
ATOM 1532 O O . THR A 1 190 ? 1.734 0.177 8.239 1.00 63.06 190 THR A O 1
ATOM 1535 N N . ALA A 1 191 ? 2.153 1.074 10.249 1.00 64.44 191 ALA A N 1
ATOM 1536 C CA . ALA A 1 191 ? 0.759 1.113 10.674 1.00 64.44 191 ALA A CA 1
ATOM 1537 C C . ALA A 1 191 ? -0.098 2.021 9.772 1.00 64.44 191 ALA A C 1
ATOM 1539 O O . ALA A 1 191 ? -1.207 1.646 9.398 1.00 64.44 191 ALA A O 1
ATOM 1540 N N . LEU A 1 192 ? 0.414 3.191 9.373 1.00 66.62 192 LEU A N 1
ATOM 1541 C CA . LEU A 1 192 ? -0.274 4.098 8.448 1.00 66.62 192 LEU A CA 1
ATOM 1542 C C . LEU A 1 192 ? -0.369 3.532 7.023 1.00 66.62 192 LEU A C 1
ATOM 1544 O O . LEU A 1 192 ? -1.362 3.787 6.343 1.00 66.62 192 LEU A O 1
ATOM 1548 N N . LEU A 1 193 ? 0.623 2.761 6.567 1.00 65.00 193 LEU A N 1
ATOM 1549 C CA . LEU A 1 193 ? 0.534 2.027 5.300 1.00 65.00 193 LEU A CA 1
ATOM 1550 C C . LEU A 1 193 ? -0.572 0.976 5.356 1.00 65.00 193 LEU A C 1
ATOM 1552 O O . LEU A 1 193 ? -1.406 0.941 4.454 1.00 65.00 193 LEU A O 1
ATOM 1556 N N . ALA A 1 194 ? -0.640 0.201 6.444 1.00 64.81 194 ALA A N 1
ATOM 1557 C CA . ALA A 1 194 ? -1.712 -0.766 6.643 1.00 64.81 194 ALA A CA 1
ATOM 1558 C C . ALA A 1 194 ? -3.084 -0.081 6.566 1.00 64.81 194 ALA A C 1
ATOM 1560 O O . ALA A 1 194 ? -3.947 -0.570 5.847 1.00 64.81 194 ALA A O 1
ATOM 1561 N N . LEU A 1 195 ? -3.263 1.100 7.186 1.00 65.69 195 LEU A N 1
ATOM 1562 C CA . LEU A 1 195 ? -4.506 1.893 7.113 1.00 65.69 195 LEU A CA 1
ATOM 1563 C C . LEU A 1 195 ? -4.979 2.215 5.686 1.00 65.69 195 LEU A C 1
ATOM 1565 O O . LEU A 1 195 ? -6.178 2.416 5.487 1.00 65.69 195 LEU A O 1
ATOM 1569 N N . ARG A 1 196 ? -4.077 2.263 4.699 1.00 61.66 196 ARG A N 1
ATOM 1570 C CA . ARG A 1 196 ? -4.431 2.531 3.296 1.00 61.66 196 ARG A CA 1
ATOM 1571 C C . ARG A 1 196 ? -5.063 1.325 2.596 1.00 61.66 196 ARG A C 1
ATOM 1573 O O . ARG A 1 196 ? -5.673 1.501 1.543 1.00 61.66 196 ARG A O 1
ATOM 1580 N N . GLU A 1 197 ? -4.991 0.126 3.175 1.00 65.38 197 GLU A N 1
ATOM 1581 C CA . GLU A 1 197 ? -5.647 -1.060 2.626 1.00 65.38 197 GLU A CA 1
ATOM 1582 C C . GLU A 1 197 ? -7.162 -1.038 2.882 1.00 65.38 197 GLU A C 1
ATOM 1584 O O . GLU A 1 197 ? -7.648 -1.237 3.997 1.00 65.38 197 GLU A O 1
ATOM 1589 N N . SER A 1 198 ? -7.948 -0.814 1.829 1.00 58.81 198 SER A N 1
ATOM 1590 C CA . SER A 1 198 ? -9.408 -0.686 1.925 1.00 58.81 198 SER A CA 1
ATOM 1591 C C . SER A 1 198 ? -10.135 -2.022 2.137 1.00 58.81 198 SER A C 1
ATOM 1593 O O . SER A 1 198 ? -11.167 -2.060 2.813 1.00 58.81 198 SER A O 1
ATOM 1595 N N . ILE A 1 199 ? -9.594 -3.121 1.600 1.00 62.00 199 ILE A N 1
ATOM 1596 C CA . ILE A 1 199 ? -10.218 -4.455 1.626 1.00 62.00 199 ILE A CA 1
ATOM 1597 C C . ILE A 1 199 ? -10.284 -4.993 3.063 1.00 62.00 199 ILE A C 1
ATOM 1599 O O . ILE A 1 199 ? -11.359 -5.368 3.539 1.00 62.00 199 ILE A O 1
ATOM 1603 N N . SER A 1 200 ? -9.157 -4.960 3.779 1.00 68.88 200 SER A N 1
ATOM 1604 C CA . SER A 1 200 ? -9.039 -5.466 5.150 1.00 68.88 200 SER A CA 1
ATOM 1605 C C . SER A 1 200 ? -9.960 -4.703 6.110 1.00 68.88 200 SER A C 1
ATOM 1607 O O . SER A 1 200 ? -10.743 -5.306 6.846 1.00 68.88 200 SER A O 1
ATOM 1609 N N . HIS A 1 201 ? -9.966 -3.369 6.054 1.00 70.69 201 HIS A N 1
ATOM 1610 C CA . HIS A 1 201 ? -10.802 -2.549 6.938 1.00 70.69 201 HIS A CA 1
ATOM 1611 C C . HIS A 1 201 ? -12.294 -2.606 6.608 1.00 70.69 201 HIS A C 1
ATOM 1613 O O . HIS A 1 201 ? -13.121 -2.543 7.522 1.00 70.69 201 HIS A O 1
ATOM 1619 N N . GLY A 1 202 ? -12.652 -2.772 5.330 1.00 76.44 202 GLY A N 1
ATOM 1620 C CA . GLY A 1 202 ? -14.039 -2.954 4.904 1.00 76.44 202 GLY A CA 1
ATOM 1621 C C . GLY A 1 202 ? -14.679 -4.192 5.535 1.00 76.44 202 GLY A C 1
ATOM 1622 O O . GLY A 1 202 ? -15.796 -4.113 6.051 1.00 76.44 202 GLY A O 1
ATOM 1623 N N . ALA A 1 203 ? -13.951 -5.312 5.582 1.00 81.62 203 ALA A N 1
ATOM 1624 C CA . ALA A 1 203 ? -14.433 -6.548 6.195 1.00 81.62 203 ALA A CA 1
ATOM 1625 C C . ALA A 1 203 ? -14.695 -6.391 7.705 1.00 81.62 203 ALA A C 1
ATOM 1627 O O . ALA A 1 203 ? -15.789 -6.714 8.178 1.00 81.62 203 ALA A O 1
ATOM 1628 N N . TYR A 1 204 ? -13.738 -5.834 8.459 1.00 81.94 204 TYR A N 1
ATOM 1629 C CA . TYR A 1 204 ? -13.908 -5.604 9.899 1.00 81.94 204 TYR A CA 1
ATOM 1630 C C . TYR A 1 204 ? -15.042 -4.623 10.205 1.00 81.94 204 TYR A C 1
ATOM 1632 O O . TYR A 1 204 ? -15.854 -4.875 11.098 1.00 81.94 204 TYR A O 1
ATOM 1640 N N . ARG A 1 205 ? -15.138 -3.526 9.445 1.00 84.56 205 ARG A N 1
ATOM 1641 C CA . ARG A 1 205 ? -16.225 -2.552 9.591 1.00 84.56 205 ARG A CA 1
ATOM 1642 C C . ARG A 1 205 ? -17.587 -3.211 9.380 1.00 84.56 205 ARG A C 1
ATOM 1644 O O . ARG A 1 205 ? -18.481 -3.029 10.206 1.00 84.56 205 ARG A O 1
ATOM 1651 N N . ASN A 1 206 ? -17.727 -4.010 8.322 1.00 87.12 206 ASN A N 1
ATOM 1652 C CA . ASN A 1 206 ? -18.967 -4.724 8.022 1.00 87.12 206 ASN A CA 1
ATOM 1653 C C . ASN A 1 206 ? -19.326 -5.713 9.136 1.00 87.12 206 ASN A C 1
ATOM 1655 O O . ASN A 1 206 ? -20.465 -5.725 9.602 1.00 87.12 206 ASN A O 1
ATOM 1659 N N . PHE A 1 207 ? -18.357 -6.498 9.616 1.00 90.38 207 PHE A N 1
ATOM 1660 C CA . PHE A 1 207 ? -18.572 -7.432 10.720 1.00 90.38 207 PHE A CA 1
ATOM 1661 C C . PHE A 1 207 ? -19.076 -6.724 11.983 1.00 90.38 207 PHE A C 1
ATOM 1663 O O . PHE A 1 207 ? -20.065 -7.158 12.580 1.00 90.38 207 PHE A O 1
ATOM 1670 N N . LEU A 1 208 ? -18.435 -5.618 12.372 1.00 88.56 208 LEU A N 1
ATOM 1671 C CA . LEU A 1 208 ? -18.828 -4.840 13.546 1.00 88.56 208 LEU A CA 1
ATOM 1672 C C . LEU A 1 208 ? -20.226 -4.248 13.383 1.00 88.56 208 LEU A C 1
ATOM 1674 O O . LEU A 1 208 ? -21.047 -4.370 14.288 1.00 88.56 208 LEU A O 1
ATOM 1678 N N . GLN A 1 209 ? -20.526 -3.663 12.223 1.00 85.25 209 GLN A N 1
ATOM 1679 C CA . GLN A 1 209 ? -21.815 -3.029 11.966 1.00 85.25 209 GLN A CA 1
ATOM 1680 C C . GLN A 1 209 ? -22.971 -4.039 11.976 1.00 85.25 209 GLN A C 1
ATOM 1682 O O . GLN A 1 209 ? -24.004 -3.778 12.590 1.00 85.25 209 GLN A O 1
ATOM 1687 N N . LEU A 1 210 ? -22.785 -5.213 11.364 1.00 92.62 210 LEU A N 1
ATOM 1688 C CA . LEU A 1 210 ? -23.806 -6.266 11.318 1.00 92.62 210 LEU A CA 1
ATOM 1689 C C . LEU A 1 210 ? -24.065 -6.909 12.690 1.00 92.62 210 LEU A C 1
ATOM 1691 O O . LEU A 1 210 ? -25.154 -7.422 12.934 1.00 92.62 210 LEU A O 1
ATOM 1695 N N . ASN A 1 211 ? -23.086 -6.867 13.598 1.00 92.50 211 ASN A N 1
ATOM 1696 C CA . ASN A 1 211 ? -23.156 -7.549 14.890 1.00 92.50 211 ASN A CA 1
ATOM 1697 C C . ASN A 1 211 ? -23.191 -6.606 16.105 1.00 92.50 211 ASN A C 1
ATOM 1699 O O . ASN A 1 211 ? -23.219 -7.090 17.241 1.00 92.50 211 ASN A O 1
ATOM 1703 N N . ALA A 1 212 ? -23.223 -5.285 15.895 1.00 91.44 212 ALA A N 1
ATOM 1704 C CA . ALA A 1 212 ? -23.069 -4.261 16.932 1.00 91.44 212 ALA A CA 1
ATOM 1705 C C . ALA A 1 212 ? -23.980 -4.494 18.147 1.00 91.44 212 ALA A C 1
ATOM 1707 O O . ALA A 1 212 ? -23.503 -4.636 19.274 1.00 91.44 212 ALA A O 1
ATOM 1708 N N . ALA A 1 213 ? -25.289 -4.619 17.911 1.00 91.00 213 ALA A N 1
ATOM 1709 C CA . ALA A 1 213 ? -26.281 -4.766 18.974 1.00 91.00 213 ALA A CA 1
ATOM 1710 C C . ALA A 1 213 ? -26.136 -6.079 19.763 1.00 91.00 213 ALA A C 1
ATOM 1712 O O . ALA A 1 213 ? -26.329 -6.101 20.975 1.00 91.00 213 ALA A O 1
ATOM 1713 N N . LYS A 1 214 ? -25.792 -7.181 19.086 1.00 94.62 214 LYS A N 1
ATOM 1714 C CA . LYS A 1 214 ? -25.755 -8.525 19.687 1.00 94.62 214 LYS A CA 1
ATOM 1715 C C . LYS A 1 214 ? -24.434 -8.808 20.403 1.00 94.62 214 LYS A C 1
ATOM 1717 O O . LYS A 1 214 ? -24.406 -9.433 21.469 1.00 94.62 214 LYS A O 1
ATOM 1722 N N . LEU A 1 215 ? -23.320 -8.404 19.797 1.00 92.88 215 LEU A N 1
ATOM 1723 C CA . LEU A 1 215 ? -21.991 -8.794 20.255 1.00 92.88 215 LEU A CA 1
ATOM 1724 C C . LEU A 1 215 ? -21.297 -7.724 21.092 1.00 92.88 215 LEU A C 1
ATOM 1726 O O . LEU A 1 215 ? -20.553 -8.119 21.984 1.00 92.88 215 LEU A O 1
ATOM 1730 N N . PHE A 1 216 ? -21.577 -6.433 20.889 1.00 94.88 216 PHE A N 1
ATOM 1731 C CA . PHE A 1 216 ? -20.743 -5.358 21.443 1.00 94.88 216 PHE A CA 1
ATOM 1732 C C . PHE A 1 216 ? -21.492 -4.377 22.346 1.00 94.88 216 PHE A C 1
ATOM 1734 O O . PHE A 1 216 ? -20.936 -3.969 23.366 1.00 94.88 216 PHE A O 1
ATOM 1741 N N . ALA A 1 217 ? -22.742 -4.034 22.026 1.00 95.62 217 ALA A N 1
ATOM 1742 C CA . ALA A 1 217 ? -23.506 -3.038 22.771 1.00 95.62 217 ALA A CA 1
ATOM 1743 C C . ALA A 1 217 ? -23.568 -3.363 24.277 1.00 95.62 217 ALA A C 1
ATOM 1745 O O . ALA A 1 217 ? -23.964 -4.457 24.681 1.00 95.62 217 ALA A O 1
ATOM 1746 N N . GLY A 1 218 ? -23.138 -2.412 25.111 1.00 94.19 218 GLY A N 1
ATOM 1747 C CA . GLY A 1 218 ? -23.118 -2.549 26.572 1.00 94.19 218 GLY A CA 1
ATOM 1748 C C . GLY A 1 218 ? -22.091 -3.542 27.139 1.00 94.19 218 GLY A C 1
ATOM 1749 O O . GLY A 1 218 ? -22.068 -3.749 28.353 1.00 94.19 218 GLY A O 1
ATOM 1750 N N . LYS A 1 219 ? -21.224 -4.140 26.311 1.00 96.81 219 LYS A N 1
ATOM 1751 C CA . LYS A 1 219 ? -20.201 -5.100 26.759 1.00 96.81 219 LYS A CA 1
ATOM 1752 C C . LYS A 1 219 ? -18.839 -4.450 26.964 1.00 96.81 219 LYS A C 1
A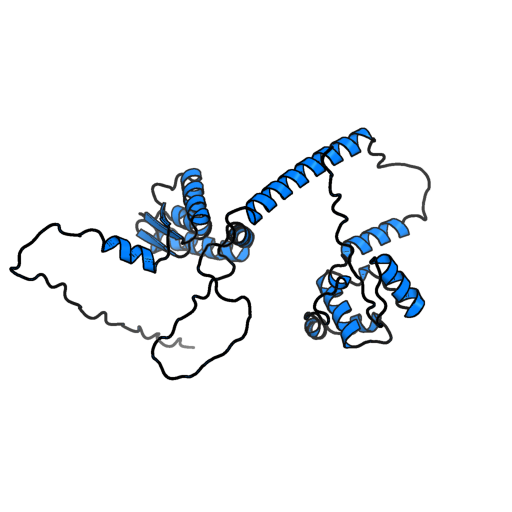TOM 1754 O O . LYS A 1 219 ? -18.566 -3.370 26.447 1.00 96.81 219 LYS A O 1
ATOM 1759 N N . THR A 1 220 ? -17.986 -5.125 27.724 1.00 95.69 220 THR A N 1
ATOM 1760 C CA . THR A 1 220 ? -16.567 -4.779 27.844 1.00 95.69 220 THR A CA 1
ATOM 1761 C C . THR A 1 220 ? -15.785 -5.528 26.772 1.00 95.69 220 THR A C 1
ATOM 1763 O O . THR A 1 220 ? -15.955 -6.738 26.632 1.00 95.69 220 THR A O 1
ATOM 1766 N N . VAL A 1 221 ? -14.940 -4.822 26.025 1.00 95.25 221 VAL A N 1
ATOM 1767 C CA . VAL A 1 221 ? -14.167 -5.374 24.905 1.00 95.25 221 VAL A CA 1
ATOM 1768 C C . VAL A 1 221 ? -12.676 -5.235 25.189 1.00 95.25 221 VAL A C 1
ATOM 1770 O O . VAL A 1 221 ? -12.231 -4.176 25.615 1.00 95.25 221 VAL A O 1
ATOM 1773 N N . LEU A 1 222 ? -11.906 -6.290 24.938 1.00 94.69 222 LEU A N 1
ATOM 1774 C CA . LEU A 1 222 ? -10.445 -6.260 24.948 1.00 94.69 222 LEU A CA 1
ATOM 1775 C C . LEU A 1 222 ? -9.959 -6.304 23.499 1.00 94.69 222 LEU A C 1
ATOM 1777 O O . LEU A 1 222 ? -10.249 -7.260 22.783 1.00 94.69 222 LEU A O 1
ATOM 1781 N N . HIS A 1 223 ? -9.240 -5.274 23.074 1.00 92.75 223 HIS A N 1
ATOM 1782 C CA . HIS A 1 223 ? -8.648 -5.182 21.748 1.00 92.75 223 HIS A CA 1
ATOM 1783 C C . HIS A 1 223 ? -7.130 -5.289 21.883 1.00 92.75 223 HIS A C 1
ATOM 1785 O O . HIS A 1 223 ? -6.489 -4.395 22.428 1.00 92.75 223 HIS A O 1
ATOM 1791 N N . LEU A 1 224 ? -6.571 -6.413 21.437 1.00 90.62 224 LEU A N 1
ATOM 1792 C CA . LEU A 1 224 ? -5.142 -6.708 21.524 1.00 90.62 224 LEU A CA 1
ATOM 1793 C C . LEU A 1 224 ? -4.408 -6.228 20.273 1.00 90.62 224 LEU A C 1
ATOM 1795 O O . LEU A 1 224 ? -4.943 -6.392 19.181 1.00 90.62 224 LEU A O 1
ATOM 1799 N N . ALA A 1 225 ? -3.186 -5.710 20.446 1.00 86.25 225 ALA A N 1
ATOM 1800 C CA . ALA A 1 225 ? -2.365 -5.162 19.362 1.00 86.25 225 ALA A CA 1
ATOM 1801 C C . ALA A 1 225 ? -3.160 -4.146 18.526 1.00 86.25 225 ALA A C 1
ATOM 1803 O O . ALA A 1 225 ? -3.345 -4.297 17.318 1.00 86.25 225 ALA A O 1
ATOM 1804 N N . ALA A 1 226 ? -3.709 -3.144 19.218 1.00 87.50 226 ALA A N 1
ATOM 1805 C CA . ALA A 1 226 ? -4.677 -2.215 18.650 1.00 87.50 226 ALA A CA 1
ATOM 1806 C C . ALA A 1 226 ? -4.111 -1.334 17.518 1.00 87.50 226 ALA A C 1
ATOM 1808 O O . ALA A 1 226 ? -4.885 -0.688 16.797 1.00 87.50 226 ALA A O 1
ATOM 1809 N N . GLY A 1 227 ? -2.786 -1.302 17.355 1.00 86.94 227 GLY A N 1
ATOM 1810 C CA . GLY A 1 227 ? -2.098 -0.566 16.310 1.00 86.94 227 GLY A CA 1
ATOM 1811 C C . GLY A 1 227 ? -2.440 0.927 16.369 1.00 86.94 227 GLY A C 1
ATOM 1812 O O . GLY A 1 227 ? -2.527 1.498 17.452 1.00 86.94 227 GLY A O 1
ATOM 1813 N N . PRO A 1 228 ? -2.708 1.591 15.234 1.00 82.88 228 PRO A N 1
ATOM 1814 C CA . PRO A 1 228 ? -3.068 3.010 15.217 1.00 82.88 228 PRO A CA 1
ATOM 1815 C C . PRO A 1 228 ? -4.512 3.282 15.691 1.00 82.88 228 PRO A C 1
ATOM 1817 O O . PRO A 1 228 ? -4.944 4.431 15.725 1.00 82.88 228 PRO A O 1
ATOM 1820 N N . GLY A 1 229 ? -5.290 2.248 16.041 1.00 86.81 229 GLY A N 1
ATOM 1821 C CA . GLY A 1 229 ? -6.605 2.406 16.667 1.00 86.81 229 GLY A CA 1
ATOM 1822 C C . GLY A 1 229 ? -7.812 2.492 15.733 1.00 86.81 229 GLY A C 1
ATOM 1823 O O . GLY A 1 229 ? -8.915 2.717 16.227 1.00 86.81 229 GLY A O 1
ATOM 1824 N N . LEU A 1 230 ? -7.671 2.267 14.421 1.00 88.06 230 LEU A N 1
ATOM 1825 C CA . LEU A 1 230 ? -8.807 2.331 13.482 1.00 88.06 230 LEU A CA 1
ATOM 1826 C C . LEU A 1 230 ? -9.948 1.375 13.875 1.00 88.06 230 LEU A C 1
ATOM 1828 O O . LEU A 1 230 ? -11.104 1.788 13.978 1.00 88.06 230 LEU A O 1
ATOM 1832 N N . LEU A 1 231 ? -9.630 0.106 14.155 1.00 89.12 231 LEU A N 1
ATOM 1833 C CA . LEU A 1 231 ? -10.633 -0.866 14.605 1.00 89.12 231 LEU A CA 1
ATOM 1834 C C . LEU A 1 231 ? -11.206 -0.513 15.980 1.00 89.12 231 LEU A C 1
ATOM 1836 O O . LEU A 1 231 ? -12.393 -0.729 16.213 1.00 89.12 231 LEU A O 1
ATOM 1840 N N . THR A 1 232 ? -10.402 0.085 16.865 1.00 92.50 232 THR A N 1
ATOM 1841 C CA . THR A 1 232 ? -10.873 0.603 18.158 1.00 92.50 232 THR A CA 1
ATOM 1842 C C . THR A 1 232 ? -11.974 1.648 17.959 1.00 92.50 232 THR A C 1
ATOM 1844 O O . THR A 1 232 ? -12.967 1.632 18.684 1.00 92.50 232 THR A O 1
ATOM 1847 N N . MET A 1 233 ? -11.855 2.513 16.946 1.00 92.19 233 MET A N 1
ATOM 1848 C CA . MET A 1 233 ? -12.877 3.523 16.641 1.00 92.19 233 MET A CA 1
ATOM 1849 C C . MET A 1 233 ? -14.154 2.906 16.056 1.00 92.19 233 MET A C 1
ATOM 1851 O O . MET A 1 233 ? -15.268 3.279 16.442 1.00 92.19 233 MET A O 1
ATOM 1855 N N . TYR A 1 234 ? -14.030 1.905 15.180 1.00 89.94 234 TYR A N 1
ATOM 1856 C CA . TYR A 1 234 ? -15.204 1.159 14.717 1.00 89.94 234 TYR A CA 1
ATOM 1857 C C . TYR A 1 234 ? -15.893 0.399 15.856 1.00 89.94 234 TYR A C 1
ATOM 1859 O O . TYR A 1 234 ? -17.122 0.389 15.929 1.00 89.94 234 TYR A O 1
ATOM 1867 N N . LEU A 1 235 ? -15.125 -0.179 16.782 1.00 92.56 235 LEU A N 1
ATOM 1868 C CA . LEU A 1 235 ? -15.656 -0.810 17.989 1.00 92.56 235 LEU A CA 1
ATOM 1869 C C . LEU A 1 235 ? -16.411 0.195 18.861 1.00 92.56 235 LEU A C 1
ATOM 1871 O O . LEU A 1 235 ? -17.511 -0.113 19.313 1.00 92.56 235 LEU A O 1
ATOM 1875 N N . ALA A 1 236 ? -15.879 1.405 19.056 1.00 93.25 236 ALA A N 1
ATOM 1876 C CA . ALA A 1 236 ? -16.541 2.449 19.839 1.00 93.25 236 ALA A CA 1
ATOM 1877 C C . ALA A 1 236 ? -17.910 2.834 19.245 1.00 93.25 236 ALA A C 1
ATOM 1879 O O . ALA A 1 236 ? -18.881 3.039 19.978 1.00 93.25 236 ALA A O 1
ATOM 1880 N N . SER A 1 237 ? -18.029 2.811 17.914 1.00 89.38 237 SER A N 1
ATOM 1881 C CA . SER A 1 237 ? -19.293 3.060 17.205 1.00 89.38 237 SER A CA 1
ATOM 1882 C C . SER A 1 237 ? -20.372 2.005 17.507 1.00 89.38 237 SER A C 1
ATOM 1884 O O . SER A 1 237 ? -21.565 2.296 17.421 1.00 89.38 237 SER A O 1
ATOM 1886 N N . ALA A 1 238 ? -19.979 0.795 17.923 1.00 91.69 238 ALA A N 1
ATOM 1887 C CA . ALA A 1 238 ? -20.891 -0.278 18.328 1.00 91.69 238 ALA A CA 1
ATOM 1888 C C . ALA A 1 238 ? -21.430 -0.133 19.771 1.00 91.69 238 ALA A C 1
ATOM 1890 O O . ALA A 1 238 ? -22.116 -1.028 20.268 1.00 91.69 238 ALA A O 1
ATOM 1891 N N . ARG A 1 239 ? -21.146 0.996 20.439 1.00 91.19 239 ARG A N 1
ATOM 1892 C CA . ARG A 1 239 ? -21.602 1.354 21.797 1.00 91.19 239 ARG A CA 1
ATOM 1893 C C . ARG A 1 239 ? -21.282 0.315 22.890 1.00 91.19 239 ARG A C 1
ATOM 1895 O O . ARG A 1 239 ? -22.171 -0.038 23.677 1.00 91.19 239 ARG A O 1
ATOM 1902 N N . PRO A 1 240 ? -20.042 -0.193 22.980 1.00 95.62 240 PRO A N 1
ATOM 1903 C CA . PRO A 1 240 ? -19.635 -0.992 24.124 1.00 95.62 240 PRO A CA 1
ATOM 1904 C C . PRO A 1 240 ? -19.647 -0.152 25.404 1.00 95.62 240 PRO A C 1
ATOM 1906 O O . PRO A 1 240 ? -19.590 1.077 25.382 1.00 95.62 240 PRO A O 1
ATOM 1909 N N . LYS A 1 241 ? -19.710 -0.833 26.548 1.00 96.06 241 LYS A N 1
ATOM 1910 C CA . LYS A 1 241 ? -19.581 -0.194 27.862 1.00 96.06 241 LYS A CA 1
ATOM 1911 C C . LYS A 1 241 ? -18.171 0.357 28.067 1.00 96.06 241 LYS A C 1
ATOM 1913 O O . LYS A 1 241 ? -18.018 1.425 28.652 1.00 96.06 241 LYS A O 1
ATOM 1918 N N . ARG A 1 242 ? -17.156 -0.396 27.634 1.00 95.81 242 ARG A N 1
ATOM 1919 C CA . ARG A 1 242 ? -15.738 -0.026 27.720 1.00 95.81 242 ARG A CA 1
ATOM 1920 C C . ARG A 1 242 ? -14.911 -0.849 26.737 1.00 95.81 242 ARG A C 1
ATOM 1922 O O . ARG A 1 242 ? -15.232 -2.014 26.506 1.00 95.81 242 ARG A O 1
ATOM 1929 N N . ILE A 1 243 ? -13.842 -0.268 26.207 1.00 97.12 243 ILE A N 1
ATOM 1930 C CA . ILE A 1 243 ? -12.845 -0.936 25.370 1.00 97.12 243 ILE A CA 1
ATOM 1931 C C . ILE A 1 243 ? -11.479 -0.779 26.035 1.00 97.12 243 ILE A C 1
ATOM 1933 O O . ILE A 1 243 ? -11.060 0.344 26.278 1.00 97.12 243 ILE A O 1
ATOM 1937 N N . PHE A 1 244 ? -10.780 -1.882 26.285 1.00 95.81 244 PHE A N 1
ATOM 1938 C CA . PHE A 1 244 ? -9.366 -1.889 26.652 1.00 95.81 244 PHE A CA 1
ATOM 1939 C C . PHE A 1 244 ? -8.539 -2.108 25.387 1.00 95.81 244 PHE A C 1
ATOM 1941 O O . PHE A 1 244 ? -8.501 -3.220 24.860 1.00 95.81 244 PHE A O 1
ATOM 1948 N N . ALA A 1 245 ? -7.932 -1.047 24.866 1.00 94.69 245 ALA A N 1
ATOM 1949 C CA . ALA A 1 245 ? -7.062 -1.103 23.699 1.00 94.69 245 ALA A CA 1
ATOM 1950 C C . ALA A 1 245 ? -5.616 -1.304 24.160 1.00 94.69 245 ALA A C 1
ATOM 1952 O O . ALA A 1 245 ? -5.003 -0.383 24.695 1.00 94.69 245 ALA A O 1
ATOM 1953 N N . VAL A 1 246 ? -5.095 -2.516 23.983 1.00 92.19 246 VAL A N 1
ATOM 1954 C CA . VAL A 1 246 ? -3.732 -2.890 24.365 1.00 92.19 246 VAL A CA 1
ATOM 1955 C C . VAL A 1 246 ? -2.801 -2.687 23.182 1.00 92.19 246 VAL A C 1
ATOM 1957 O O . VAL A 1 246 ? -2.997 -3.302 22.133 1.00 92.19 246 VAL A O 1
ATOM 1960 N N . GLU A 1 247 ? -1.775 -1.864 23.363 1.00 90.38 247 GLU A N 1
ATOM 1961 C CA . GLU A 1 247 ? -0.756 -1.616 22.346 1.00 90.38 247 GLU A CA 1
ATOM 1962 C C . GLU A 1 247 ? 0.623 -1.493 22.998 1.00 90.38 247 GLU A C 1
ATOM 1964 O O . GLU A 1 247 ? 0.796 -0.767 23.975 1.00 90.38 247 GLU A O 1
ATOM 1969 N N . ALA A 1 248 ? 1.601 -2.228 22.472 1.00 86.44 248 ALA A N 1
ATOM 1970 C CA . ALA A 1 248 ? 2.953 -2.257 23.017 1.00 86.44 248 ALA A CA 1
ATOM 1971 C C . ALA A 1 248 ? 3.769 -1.028 22.594 1.00 86.44 248 ALA A C 1
ATOM 1973 O O . ALA A 1 248 ? 4.637 -0.585 23.343 1.00 86.44 248 ALA A O 1
ATOM 1974 N N . SER A 1 249 ? 3.493 -0.473 21.410 1.00 83.12 249 SER A N 1
ATOM 1975 C CA . SER A 1 249 ? 4.157 0.732 20.917 1.00 83.12 249 SER A CA 1
ATOM 1976 C C . SER A 1 249 ? 3.592 1.989 21.578 1.00 83.12 249 SER A C 1
ATOM 1978 O O . SER A 1 249 ? 2.400 2.284 21.482 1.00 83.12 249 SER A O 1
ATOM 1980 N N . LYS A 1 250 ? 4.469 2.775 22.210 1.00 82.88 250 LYS A N 1
ATOM 1981 C CA . LYS A 1 250 ? 4.116 4.042 22.865 1.00 82.88 250 LYS A CA 1
ATOM 1982 C C . LYS A 1 250 ? 3.525 5.066 21.893 1.00 82.88 250 LYS A C 1
ATOM 1984 O O . LYS A 1 250 ? 2.537 5.721 22.224 1.00 82.88 250 LYS A O 1
ATOM 1989 N N . ASP A 1 251 ? 4.091 5.178 20.694 1.00 80.56 251 ASP A N 1
ATOM 1990 C CA . ASP A 1 251 ? 3.631 6.136 19.682 1.00 80.56 251 ASP A CA 1
ATOM 1991 C C . ASP A 1 251 ? 2.245 5.763 19.159 1.00 80.56 251 ASP A C 1
ATOM 1993 O O . ASP A 1 251 ? 1.370 6.619 19.027 1.00 80.56 251 ASP A O 1
ATOM 1997 N N . LEU A 1 252 ? 2.005 4.468 18.936 1.00 84.25 252 LEU A N 1
ATOM 1998 C CA . LEU A 1 252 ? 0.691 3.969 18.539 1.00 84.25 252 LEU A CA 1
ATOM 1999 C C . LEU A 1 252 ? -0.323 4.101 19.680 1.00 84.25 252 LEU A C 1
ATOM 2001 O O . LEU A 1 252 ? -1.432 4.575 19.452 1.00 84.25 252 LEU A O 1
ATOM 2005 N N . ALA A 1 253 ? 0.058 3.799 20.923 1.00 87.25 253 ALA A N 1
ATOM 2006 C CA . ALA A 1 253 ? -0.788 4.030 22.091 1.00 87.25 253 ALA A CA 1
ATOM 2007 C C . ALA A 1 253 ? -1.175 5.514 22.232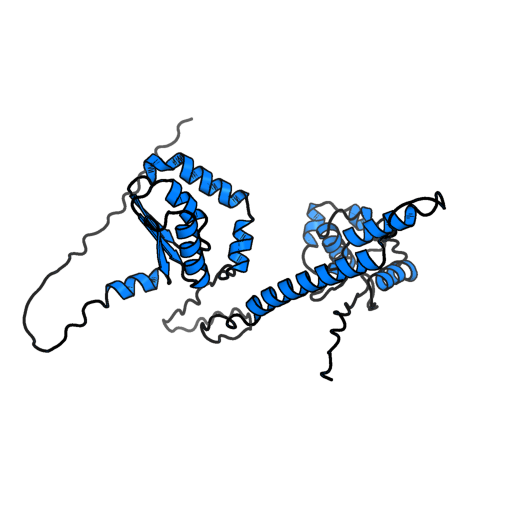 1.00 87.25 253 ALA A C 1
ATOM 2009 O O . ALA A 1 253 ? -2.337 5.837 22.494 1.00 87.25 253 ALA A O 1
ATOM 2010 N N . MET A 1 254 ? -0.230 6.434 22.017 1.00 86.06 254 MET A N 1
ATOM 2011 C CA . MET A 1 254 ? -0.498 7.873 21.987 1.00 86.06 254 MET A CA 1
ATOM 2012 C C . MET A 1 254 ? -1.436 8.250 20.835 1.00 86.06 254 MET A C 1
ATOM 2014 O O . MET A 1 254 ? -2.392 8.996 21.055 1.00 86.06 254 MET A O 1
ATOM 2018 N N . ALA A 1 255 ? -1.225 7.690 19.642 1.00 86.44 255 ALA A N 1
ATOM 2019 C CA . ALA A 1 255 ? -2.106 7.896 18.499 1.00 86.44 255 ALA A CA 1
ATOM 2020 C C . ALA A 1 255 ? -3.542 7.438 18.803 1.00 86.44 255 ALA A C 1
ATOM 2022 O O . ALA A 1 255 ? -4.477 8.203 18.573 1.00 86.44 255 ALA A O 1
ATOM 2023 N N . ILE A 1 256 ? -3.735 6.258 19.409 1.00 89.88 256 ILE A N 1
ATOM 2024 C CA . ILE A 1 256 ? -5.066 5.776 19.815 1.00 89.88 256 ILE A CA 1
ATOM 2025 C C . ILE A 1 256 ? -5.729 6.779 20.767 1.00 89.88 256 ILE A C 1
ATOM 2027 O O . ILE A 1 256 ? -6.898 7.111 20.573 1.00 89.88 256 ILE A O 1
ATOM 2031 N N . ARG A 1 257 ? -5.003 7.283 21.777 1.00 92.38 257 ARG A N 1
ATOM 2032 C CA . ARG A 1 257 ? -5.537 8.277 22.729 1.00 92.38 257 ARG A CA 1
ATOM 2033 C C . ARG A 1 257 ? -5.967 9.561 22.014 1.00 92.38 257 ARG A C 1
ATOM 2035 O O . ARG A 1 257 ? -7.068 10.051 22.257 1.00 92.38 257 ARG A O 1
ATOM 2042 N N . GLN A 1 258 ? -5.133 10.075 21.111 1.00 88.25 258 GLN A N 1
ATOM 2043 C CA . GLN A 1 258 ? -5.412 11.303 20.365 1.00 88.25 258 GLN A CA 1
ATOM 2044 C C . GLN A 1 258 ? -6.617 11.147 19.431 1.00 88.25 258 GLN A C 1
ATOM 2046 O O . GLN A 1 258 ? -7.470 12.034 19.354 1.00 88.25 258 GLN A O 1
ATOM 2051 N N . VAL A 1 259 ? -6.711 10.012 18.737 1.00 86.25 259 VAL A N 1
ATOM 2052 C CA . VAL A 1 259 ? -7.836 9.704 17.850 1.00 86.25 259 VAL A CA 1
ATOM 2053 C C . VAL A 1 259 ? -9.114 9.504 18.666 1.00 86.25 259 VAL A C 1
ATOM 2055 O O . VAL A 1 259 ? -10.148 10.044 18.284 1.00 86.25 259 VAL A O 1
ATOM 2058 N N . ALA A 1 260 ? -9.056 8.813 19.808 1.00 90.44 260 ALA A N 1
ATOM 2059 C CA . ALA A 1 260 ? -10.210 8.635 20.689 1.00 90.44 260 ALA A CA 1
ATOM 2060 C C . ALA A 1 260 ? -10.762 9.980 21.186 1.00 90.44 260 ALA A C 1
ATOM 2062 O O . ALA A 1 260 ? -11.968 10.196 21.110 1.00 90.44 260 ALA A O 1
ATOM 2063 N N . ALA A 1 261 ? -9.881 10.890 21.616 1.00 89.88 261 ALA A N 1
ATOM 2064 C CA . ALA A 1 261 ? -10.263 12.234 22.047 1.00 89.88 261 ALA A CA 1
ATOM 2065 C C . ALA A 1 261 ? -10.846 13.071 20.896 1.00 89.88 261 ALA A C 1
ATOM 2067 O O . ALA A 1 261 ? -11.857 13.744 21.062 1.00 89.88 261 ALA A O 1
ATOM 2068 N N . SER A 1 262 ? -10.248 12.988 19.703 1.00 88.00 262 SER A N 1
ATOM 2069 C CA . SER A 1 262 ? -10.734 13.707 18.514 1.00 88.00 262 SER A CA 1
ATOM 2070 C C . SER A 1 262 ? -12.103 13.208 18.030 1.00 88.00 262 SER A C 1
ATOM 2072 O O . SER A 1 262 ? -12.800 13.930 17.326 1.00 88.00 262 SER A O 1
ATOM 2074 N N . ASN A 1 263 ? -12.479 11.975 18.387 1.00 84.31 263 ASN A N 1
ATOM 2075 C CA . ASN A 1 263 ? -13.771 11.367 18.065 1.00 84.31 263 ASN A CA 1
ATOM 2076 C C . ASN A 1 263 ? -14.752 11.372 19.254 1.00 84.31 263 ASN A C 1
ATOM 2078 O O . ASN A 1 263 ? -15.808 10.754 19.150 1.00 84.31 263 ASN A O 1
ATOM 2082 N N . GLU A 1 264 ? -14.418 12.033 20.369 1.00 92.25 264 GLU A N 1
ATOM 2083 C CA . GLU A 1 264 ? -15.258 12.125 21.578 1.00 92.25 264 GLU A CA 1
ATOM 2084 C C . GLU A 1 264 ? -15.635 10.753 22.189 1.00 92.25 264 GLU A C 1
ATOM 2086 O O . GLU A 1 264 ? -16.701 10.569 22.788 1.00 92.25 264 GLU A O 1
ATOM 2091 N N . VAL A 1 265 ? -14.763 9.750 22.027 1.00 92.06 265 VAL A N 1
ATOM 2092 C CA . VAL A 1 265 ? -14.953 8.376 22.535 1.00 92.06 265 VAL A CA 1
ATOM 2093 C C . VAL A 1 265 ? -13.954 7.993 23.629 1.00 92.06 265 VAL A C 1
ATOM 2095 O O . VAL A 1 265 ? -13.913 6.838 24.061 1.00 92.06 265 VAL A O 1
ATOM 2098 N N . GLU A 1 266 ? -13.182 8.947 24.146 1.00 90.69 266 GLU A N 1
ATOM 2099 C CA . GLU A 1 266 ? -12.174 8.741 25.193 1.00 90.69 266 GLU A CA 1
ATOM 2100 C C . GLU A 1 266 ? -12.757 8.197 26.506 1.00 90.69 266 GLU A C 1
ATOM 2102 O O . GLU A 1 266 ? -12.078 7.501 27.252 1.00 90.69 266 GLU A O 1
ATOM 2107 N N . LYS A 1 267 ? -14.047 8.435 26.777 1.00 91.44 267 LYS A N 1
ATOM 2108 C CA . LYS A 1 267 ? -14.743 7.855 27.943 1.00 91.44 267 LYS A CA 1
ATOM 2109 C C . LYS A 1 267 ? -15.010 6.354 27.800 1.00 91.44 267 LYS A C 1
ATOM 2111 O O . LYS A 1 267 ? -15.224 5.668 28.798 1.00 91.44 267 LYS A O 1
ATOM 2116 N N . CYS A 1 268 ? -15.062 5.862 26.564 1.00 94.19 268 CYS A N 1
ATOM 2117 C CA . CYS A 1 268 ? -15.301 4.459 26.241 1.00 94.19 268 CYS A CA 1
ATOM 2118 C C . CYS A 1 268 ? -13.983 3.692 26.056 1.00 94.19 268 CYS A C 1
ATOM 2120 O O . CYS A 1 268 ? -13.911 2.519 26.422 1.00 94.19 268 CYS A O 1
ATOM 2122 N N . VAL A 1 269 ? -12.955 4.345 25.505 1.00 95.81 269 VAL A N 1
ATOM 2123 C CA . VAL A 1 269 ? -11.674 3.730 25.133 1.00 95.81 269 VAL A CA 1
ATOM 2124 C C . VAL A 1 269 ? -10.608 3.980 26.201 1.00 95.81 269 VAL A C 1
ATOM 2126 O O . VAL A 1 269 ? -10.129 5.095 26.374 1.00 95.81 269 VAL A O 1
ATOM 2129 N N . GLU A 1 270 ? -10.179 2.912 26.866 1.00 95.31 270 GLU A N 1
ATOM 2130 C CA . GLU A 1 270 ? -9.056 2.893 27.798 1.00 95.31 270 GLU A CA 1
ATOM 2131 C C . GLU A 1 270 ? -7.836 2.270 27.111 1.00 95.31 270 GLU A C 1
ATOM 2133 O O . GLU A 1 270 ? -7.870 1.115 26.686 1.00 95.31 270 GLU A O 1
ATOM 2138 N N . VAL A 1 271 ? -6.759 3.043 26.962 1.00 94.38 271 VAL A N 1
ATOM 2139 C CA . VAL A 1 271 ? -5.549 2.593 26.259 1.00 94.38 271 VAL A CA 1
ATOM 2140 C C . VAL A 1 271 ? -4.528 2.057 27.259 1.00 94.38 271 VAL A C 1
ATOM 2142 O O . VAL A 1 271 ? -3.980 2.814 28.066 1.00 94.38 271 VAL A O 1
ATOM 2145 N N . CYS A 1 272 ? -4.244 0.761 27.167 1.00 91.69 272 CYS A N 1
ATOM 2146 C CA . CYS A 1 272 ? -3.255 0.059 27.973 1.00 91.69 272 CYS A CA 1
ATOM 2147 C C . CYS A 1 272 ? -1.948 -0.060 27.182 1.00 91.69 272 CYS A C 1
ATOM 2149 O O . CYS A 1 272 ? -1.846 -0.855 26.249 1.00 91.69 272 CYS A O 1
ATOM 2151 N N . GLU A 1 273 ? -0.954 0.742 27.553 1.00 89.50 273 GLU A N 1
ATOM 2152 C CA . GLU A 1 273 ? 0.370 0.700 26.930 1.00 89.50 273 GLU A CA 1
ATOM 2153 C C . GLU A 1 273 ? 1.193 -0.452 27.510 1.00 89.50 273 GLU A C 1
ATOM 2155 O O . GLU A 1 273 ? 1.339 -0.562 28.728 1.00 89.50 273 GLU A O 1
ATOM 2160 N N . GLY A 1 274 ? 1.717 -1.309 26.639 1.00 83.75 274 GLY A N 1
ATOM 2161 C CA . GLY A 1 274 ? 2.563 -2.441 27.006 1.00 83.75 274 GLY A CA 1
ATOM 2162 C C . GLY A 1 274 ? 2.124 -3.753 26.365 1.00 83.75 274 GLY A C 1
ATOM 2163 O O . GLY A 1 274 ? 1.082 -3.854 25.712 1.00 83.75 274 GLY A O 1
ATOM 2164 N N . ARG A 1 275 ? 2.937 -4.799 26.548 1.00 76.06 275 ARG A N 1
ATOM 2165 C CA . ARG A 1 275 ? 2.594 -6.135 26.047 1.00 76.06 275 ARG A CA 1
ATOM 2166 C C . ARG A 1 275 ? 1.525 -6.764 26.933 1.00 76.06 275 ARG A C 1
ATOM 2168 O O . ARG A 1 275 ? 1.527 -6.600 28.152 1.00 76.06 275 ARG A O 1
ATOM 2175 N N . VAL A 1 276 ? 0.660 -7.583 26.336 1.00 75.44 276 VAL A N 1
ATOM 2176 C CA . VAL A 1 276 ? -0.418 -8.297 27.052 1.00 75.44 276 VAL A CA 1
ATOM 2177 C C . VAL A 1 276 ? 0.108 -9.041 28.288 1.00 75.44 276 VAL A C 1
ATOM 2179 O O . VAL A 1 276 ? -0.490 -8.981 29.360 1.00 75.44 276 VAL A O 1
ATOM 2182 N N . ASN A 1 277 ? 1.276 -9.675 28.161 1.00 72.25 277 ASN A N 1
ATOM 2183 C CA . ASN A 1 277 ? 1.905 -10.460 29.228 1.00 72.25 277 ASN A CA 1
ATOM 2184 C C . ASN A 1 277 ? 2.503 -9.596 30.359 1.00 72.25 277 ASN A C 1
ATOM 2186 O O . ASN A 1 277 ? 2.763 -10.097 31.451 1.00 72.25 277 ASN A O 1
ATOM 2190 N N . GLU A 1 278 ? 2.750 -8.310 30.112 1.00 66.69 278 GLU A N 1
ATOM 2191 C CA . GLU A 1 278 ? 3.308 -7.367 31.091 1.00 66.69 278 GLU A CA 1
ATOM 2192 C C . GLU A 1 278 ? 2.205 -6.685 31.900 1.00 66.69 278 GLU A C 1
ATOM 2194 O O . GLU A 1 278 ? 2.369 -6.465 33.100 1.00 66.69 278 GLU A O 1
ATOM 2199 N N . LEU A 1 279 ? 1.046 -6.453 31.277 1.00 64.00 279 LEU A N 1
ATOM 2200 C CA . LEU A 1 279 ? -0.129 -5.870 31.926 1.00 64.00 279 LEU A CA 1
ATOM 2201 C C . LEU A 1 279 ? -0.708 -6.762 33.036 1.00 64.00 279 LEU A C 1
ATOM 2203 O O . LEU A 1 279 ? -1.297 -6.256 33.986 1.00 64.00 279 LEU A O 1
ATOM 2207 N N . GLN A 1 280 ? -0.500 -8.082 32.979 1.00 57.97 280 GLN A N 1
ATOM 2208 C CA . GLN A 1 280 ? -0.858 -8.969 34.093 1.00 57.97 280 GLN A CA 1
ATOM 2209 C C . GLN A 1 280 ? 0.043 -8.769 35.321 1.00 57.97 280 GLN A C 1
ATOM 2211 O O . GLN A 1 280 ? -0.427 -8.882 36.450 1.00 57.97 280 GLN A O 1
ATOM 2216 N N . LYS A 1 281 ? 1.332 -8.454 35.132 1.00 45.28 281 LYS A N 1
ATOM 2217 C CA . LYS A 1 281 ? 2.308 -8.370 36.234 1.00 45.28 281 LYS A CA 1
ATOM 2218 C C . LYS A 1 281 ? 2.135 -7.112 37.089 1.00 45.28 281 LYS A C 1
ATOM 2220 O O . LYS A 1 281 ? 2.449 -7.151 38.277 1.00 45.28 281 LYS A O 1
ATOM 2225 N N . SER A 1 282 ? 1.611 -6.022 36.529 1.00 43.41 282 SER A N 1
ATOM 2226 C CA . SER A 1 282 ? 1.354 -4.782 37.275 1.00 43.41 282 SER A CA 1
ATOM 2227 C C . SER A 1 282 ? 0.174 -4.897 38.247 1.00 43.41 282 SER A C 1
ATOM 2229 O O . SER A 1 282 ? 0.188 -4.239 39.283 1.00 43.41 282 SER A O 1
ATOM 2231 N N . SER A 1 283 ? -0.791 -5.792 37.997 1.00 41.16 283 SER A N 1
ATOM 2232 C CA . SER A 1 283 ? -1.909 -6.039 38.923 1.00 41.16 283 SER A CA 1
ATOM 2233 C C . SER A 1 283 ? -1.513 -6.844 40.172 1.00 41.16 283 SER A C 1
ATOM 2235 O O . SER A 1 283 ? -2.246 -6.815 41.157 1.00 41.16 283 SER A O 1
ATOM 2237 N N . TYR A 1 284 ? -0.370 -7.543 40.159 1.00 37.31 284 TYR A N 1
ATOM 2238 C CA . TYR A 1 284 ? 0.145 -8.308 41.309 1.00 37.31 284 TYR A CA 1
ATOM 2239 C C . TYR A 1 284 ? 1.156 -7.530 42.168 1.00 37.31 284 TYR A C 1
ATOM 2241 O O . TYR A 1 284 ? 1.501 -7.972 43.258 1.00 37.31 284 TYR A O 1
ATOM 2249 N N . ARG A 1 285 ? 1.615 -6.354 41.718 1.00 30.67 285 ARG A N 1
ATOM 2250 C CA . ARG A 1 285 ? 2.577 -5.492 42.438 1.00 30.67 285 ARG A CA 1
ATOM 2251 C C . ARG A 1 285 ? 1.905 -4.424 43.317 1.00 30.67 285 ARG A C 1
ATOM 2253 O O . ARG A 1 285 ? 2.490 -3.384 43.584 1.00 30.67 285 ARG A O 1
ATOM 2260 N N . GLY A 1 286 ? 0.664 -4.669 43.741 1.00 33.47 286 GLY A N 1
ATOM 2261 C CA . GLY A 1 286 ? -0.139 -3.752 44.560 1.00 33.47 286 GLY A CA 1
ATOM 2262 C C . GLY A 1 286 ? -0.204 -4.090 46.053 1.00 33.47 286 GLY A C 1
ATOM 2263 O O . GLY A 1 286 ? -1.027 -3.514 46.756 1.00 33.47 286 GLY A O 1
ATOM 2264 N N . SER A 1 287 ? 0.611 -5.024 46.546 1.00 34.06 287 SER A N 1
ATOM 2265 C CA . SER A 1 287 ? 0.672 -5.355 47.974 1.00 34.06 287 SER A CA 1
ATOM 2266 C C . SER A 1 287 ? 2.072 -5.822 48.378 1.00 34.06 287 SER A C 1
ATOM 2268 O O . SER A 1 287 ? 2.277 -6.988 48.711 1.00 34.06 287 S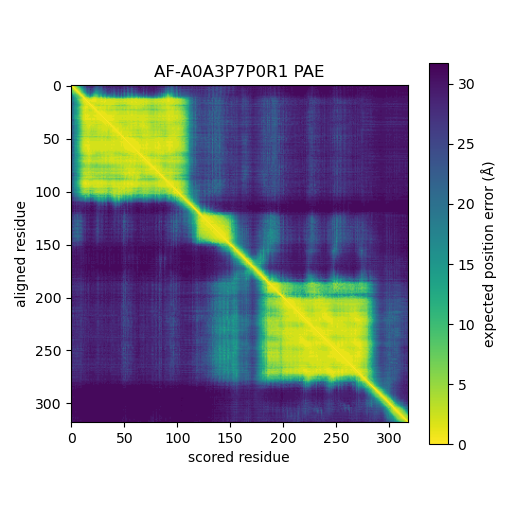ER A O 1
ATOM 2270 N N . GLU A 1 288 ? 3.052 -4.921 48.346 1.00 33.66 288 GLU A N 1
ATOM 2271 C CA . GLU A 1 288 ? 4.171 -5.035 49.284 1.00 33.66 288 GLU A CA 1
ATOM 2272 C C . GLU A 1 288 ? 3.661 -4.533 50.640 1.00 33.66 288 GLU A C 1
ATOM 2274 O O . GLU A 1 288 ? 3.472 -3.338 50.859 1.00 33.66 288 GLU A O 1
ATOM 2279 N N . LEU A 1 289 ? 3.321 -5.493 51.505 1.00 32.22 289 LEU A N 1
ATOM 2280 C CA . LEU A 1 289 ? 3.095 -5.276 52.927 1.00 32.22 289 LEU A CA 1
ATOM 2281 C C . LEU A 1 289 ? 4.423 -4.890 53.581 1.00 32.22 289 LEU A C 1
ATOM 2283 O O . LEU A 1 289 ? 5.362 -5.686 53.611 1.00 32.22 289 LEU A O 1
ATOM 2287 N N . ASP A 1 290 ? 4.456 -3.693 54.156 1.00 30.59 290 ASP A N 1
ATOM 2288 C CA . ASP A 1 290 ? 5.424 -3.328 55.178 1.00 30.59 290 ASP A CA 1
ATOM 2289 C C . ASP A 1 290 ? 5.231 -4.195 56.437 1.00 30.59 290 ASP A C 1
ATOM 2291 O O . ASP A 1 290 ? 4.134 -4.314 56.982 1.00 30.59 290 ASP A O 1
ATOM 2295 N N . SER A 1 291 ? 6.359 -4.690 56.950 1.00 31.45 291 SER A N 1
ATOM 2296 C CA . SER A 1 291 ? 6.631 -5.103 58.338 1.00 31.45 291 SER A CA 1
ATOM 2297 C C . SER A 1 291 ? 5.989 -6.385 58.923 1.00 31.45 291 SER A C 1
ATOM 2299 O O . SER A 1 291 ? 4.816 -6.463 59.257 1.00 31.45 291 SER A O 1
ATOM 2301 N N . ALA A 1 292 ? 6.871 -7.370 59.142 1.00 34.03 292 ALA A N 1
ATOM 2302 C CA . ALA A 1 292 ? 7.066 -8.166 60.364 1.00 34.03 292 ALA A CA 1
ATOM 2303 C C . ALA A 1 292 ? 5.849 -8.629 61.206 1.00 34.03 292 ALA A C 1
ATOM 2305 O O . ALA A 1 292 ? 5.408 -7.914 62.098 1.00 34.03 292 ALA A O 1
ATOM 2306 N N . HIS A 1 293 ? 5.446 -9.898 61.060 1.00 29.11 293 HIS A N 1
ATOM 2307 C CA . HIS A 1 293 ? 5.489 -10.963 62.091 1.00 29.11 293 HIS A CA 1
ATOM 2308 C C . HIS A 1 293 ? 4.813 -12.250 61.560 1.00 29.11 293 HIS A C 1
ATOM 2310 O O . HIS A 1 293 ? 3.957 -12.159 60.682 1.00 29.11 293 HIS A O 1
ATOM 2316 N N . PRO A 1 294 ? 5.186 -13.451 62.050 1.00 38.88 294 PRO A N 1
ATOM 2317 C CA . PRO A 1 294 ? 4.647 -14.717 61.579 1.00 38.88 294 PRO A CA 1
ATOM 2318 C C . PRO A 1 294 ? 3.481 -15.152 62.470 1.00 38.88 294 PRO A C 1
ATOM 2320 O O . PRO A 1 294 ? 3.719 -15.568 63.598 1.00 38.88 294 PRO A O 1
ATOM 2323 N N . ASP A 1 295 ? 2.247 -15.075 61.978 1.00 27.95 295 ASP A N 1
ATOM 2324 C CA . ASP A 1 295 ? 1.244 -16.098 62.278 1.00 27.95 295 ASP A CA 1
ATOM 2325 C C . ASP A 1 295 ? 0.026 -16.002 61.351 1.00 27.95 295 ASP A C 1
ATOM 2327 O O . ASP A 1 295 ? -0.431 -14.924 60.983 1.00 27.95 295 ASP A O 1
ATOM 2331 N N . ASP A 1 296 ? -0.496 -17.185 61.066 1.00 25.64 296 ASP A N 1
ATOM 2332 C CA . ASP A 1 296 ? -1.884 -17.497 60.757 1.00 25.64 296 ASP A CA 1
ATOM 2333 C C . ASP A 1 296 ? -2.558 -17.141 59.406 1.00 25.64 296 ASP A C 1
ATOM 2335 O O . ASP A 1 296 ? -2.942 -16.020 59.086 1.00 25.64 296 ASP A O 1
ATOM 2339 N N . SER A 1 297 ? -2.890 -18.243 58.719 1.00 26.94 297 SER A N 1
ATOM 2340 C CA . SER A 1 297 ? -4.236 -18.566 58.222 1.00 26.94 297 SER A CA 1
ATOM 2341 C C . SER A 1 297 ? -4.784 -17.927 56.935 1.00 26.94 297 SER A C 1
ATOM 2343 O O . SER A 1 297 ? -5.477 -16.919 56.930 1.00 26.94 297 SER A O 1
ATOM 2345 N N . LEU A 1 298 ? -4.633 -18.707 55.854 1.00 29.81 298 LEU A N 1
ATOM 2346 C CA . LEU A 1 298 ? -5.710 -19.149 54.949 1.00 29.81 298 LEU A CA 1
ATOM 2347 C C . LEU A 1 298 ? -6.709 -18.097 54.425 1.00 29.81 298 LEU A C 1
ATOM 2349 O O . LEU A 1 298 ? -7.714 -17.845 55.074 1.00 29.81 298 LEU A O 1
ATOM 2353 N N . VAL A 1 299 ? -6.626 -17.781 53.125 1.00 28.67 299 VAL A N 1
ATOM 2354 C CA . VAL A 1 299 ? -7.789 -17.956 52.229 1.00 28.67 299 VAL A CA 1
ATOM 2355 C C . VAL A 1 299 ? -7.327 -18.515 50.882 1.00 28.67 299 VAL A C 1
ATOM 2357 O O . VAL A 1 299 ? -6.688 -17.852 50.071 1.00 28.67 299 VAL A O 1
ATOM 2360 N N . LYS A 1 300 ? -7.676 -19.784 50.670 1.00 31.86 300 LYS A N 1
ATOM 2361 C CA . LYS A 1 300 ? -7.633 -20.505 49.398 1.00 31.86 300 LYS A CA 1
ATOM 2362 C C . LYS A 1 300 ? -8.604 -19.857 48.406 1.00 31.86 300 LYS A C 1
ATOM 2364 O O . LYS A 1 300 ? -9.775 -19.692 48.736 1.00 31.86 300 LYS A O 1
ATOM 2369 N N . LEU A 1 301 ? -8.168 -19.623 47.171 1.00 26.34 301 LEU A N 1
ATOM 2370 C CA . LEU A 1 301 ? -9.066 -19.604 46.016 1.00 26.34 301 LEU A CA 1
ATOM 2371 C C . LEU A 1 301 ? -8.815 -20.885 45.223 1.00 26.34 301 LEU A C 1
ATOM 2373 O O . LEU A 1 301 ? -7.729 -21.114 44.693 1.00 26.34 301 LEU A O 1
ATOM 2377 N N . ASN A 1 302 ? -9.818 -21.761 45.266 1.00 25.84 302 ASN A N 1
ATOM 2378 C CA . ASN A 1 302 ? -9.836 -23.068 44.629 1.00 25.84 302 ASN A CA 1
ATOM 2379 C C . ASN A 1 302 ? -9.655 -22.948 43.110 1.00 25.84 302 ASN A C 1
ATOM 2381 O O . ASN A 1 302 ? -10.417 -22.262 42.433 1.00 25.84 302 ASN A O 1
ATOM 2385 N N . ASN A 1 303 ? -8.699 -23.713 42.584 1.00 37.44 303 ASN A N 1
ATOM 2386 C CA . ASN A 1 303 ? -8.659 -24.112 41.184 1.00 37.44 303 ASN A CA 1
ATOM 2387 C C . ASN A 1 303 ? -9.800 -25.104 40.921 1.00 37.44 303 ASN A C 1
ATOM 2389 O O . ASN A 1 303 ? -9.647 -26.298 41.183 1.00 37.44 303 ASN A O 1
ATOM 2393 N N . GLU A 1 304 ? -10.922 -24.638 40.374 1.00 26.77 304 GLU A N 1
ATOM 2394 C CA . GLU A 1 304 ? -11.925 -25.525 39.783 1.00 26.77 304 GLU A CA 1
ATOM 2395 C C . GLU A 1 304 ? -11.860 -25.492 38.249 1.00 26.77 304 GLU A C 1
ATOM 2397 O O . GLU A 1 304 ? -12.161 -24.508 37.580 1.00 26.77 304 GLU A O 1
ATOM 2402 N N . LYS A 1 305 ? -11.382 -26.628 37.735 1.00 29.02 305 LYS A N 1
ATOM 2403 C CA . LYS A 1 305 ? -11.568 -27.262 36.423 1.00 29.02 305 LYS A CA 1
ATOM 2404 C C . LYS A 1 305 ? -12.518 -26.533 35.447 1.00 29.02 305 LYS A C 1
ATOM 2406 O O . LYS A 1 305 ? -13.735 -26.653 35.545 1.00 29.02 305 LYS A O 1
ATOM 2411 N N . VAL A 1 306 ? -11.962 -25.905 34.409 1.00 25.72 306 VAL A N 1
ATOM 2412 C CA . VAL A 1 306 ? -12.732 -25.528 33.210 1.00 25.72 306 VAL A CA 1
ATOM 2413 C C . VAL A 1 306 ? -12.862 -26.763 32.316 1.00 25.72 306 VAL A C 1
ATOM 2415 O O . VAL A 1 306 ? -11.882 -27.233 31.742 1.00 25.72 306 VAL A O 1
ATOM 2418 N N . SER A 1 307 ? -14.066 -27.327 32.224 1.00 24.70 307 SER A N 1
ATOM 2419 C CA . SER A 1 307 ? -14.391 -28.399 31.278 1.00 24.70 307 SER A CA 1
ATOM 2420 C C . SER A 1 307 ? -14.676 -27.818 29.892 1.00 24.70 307 SER A C 1
ATOM 2422 O O . SER A 1 307 ? -15.637 -27.066 29.728 1.00 24.70 307 SER A O 1
ATOM 2424 N N . LEU A 1 308 ? -13.881 -28.200 28.891 1.00 25.06 308 LEU A N 1
ATOM 2425 C CA . LEU A 1 308 ? -14.198 -27.974 27.480 1.00 25.06 308 LEU A CA 1
ATOM 2426 C C . LEU A 1 308 ? -15.327 -28.923 27.060 1.00 25.06 308 LEU A C 1
ATOM 2428 O O . LEU A 1 308 ? -15.152 -30.139 27.075 1.00 25.06 308 LEU A O 1
ATOM 2432 N N . THR A 1 309 ? -16.475 -28.373 26.671 1.00 25.62 309 THR A N 1
ATOM 2433 C CA . THR A 1 309 ? -17.523 -29.122 25.968 1.00 25.62 309 THR A CA 1
ATOM 2434 C C . THR A 1 309 ? -17.367 -28.851 24.477 1.00 25.62 309 THR A C 1
ATOM 2436 O O . THR A 1 309 ? -17.596 -27.735 24.014 1.00 25.62 309 THR A O 1
ATOM 2439 N N . VAL A 1 310 ? -16.931 -29.865 23.731 1.00 32.50 310 VAL A N 1
ATOM 2440 C CA . VAL A 1 310 ? -16.997 -29.868 22.267 1.00 32.50 310 VAL A CA 1
ATOM 2441 C C . VAL A 1 310 ? -18.468 -30.053 21.902 1.00 32.50 310 VAL A C 1
ATOM 2443 O O . VAL A 1 310 ? -19.077 -31.043 22.300 1.00 32.50 310 VAL A O 1
ATOM 2446 N N . LEU A 1 311 ? -19.060 -29.076 21.217 1.00 28.86 311 LEU A N 1
ATOM 2447 C CA . LEU A 1 311 ? -20.384 -29.240 20.624 1.00 28.86 311 LEU A CA 1
ATOM 2448 C C . LEU A 1 311 ? -20.213 -29.949 19.280 1.00 28.86 311 LEU A C 1
ATOM 2450 O O . LEU A 1 311 ? -19.644 -29.380 18.349 1.00 28.86 311 LEU A O 1
ATOM 2454 N N . ASP A 1 312 ? -20.701 -31.186 19.212 1.00 33.78 312 ASP A N 1
ATOM 2455 C CA . ASP A 1 312 ? -20.833 -31.948 17.973 1.00 33.78 312 ASP A CA 1
ATOM 2456 C C . ASP A 1 312 ? -21.742 -31.205 16.985 1.00 33.78 312 ASP A C 1
ATOM 2458 O O . ASP A 1 312 ? -22.865 -30.803 17.303 1.00 33.78 312 ASP A O 1
ATOM 2462 N N . VAL A 1 313 ? -21.241 -31.031 15.764 1.00 37.31 313 VAL A N 1
ATOM 2463 C CA . VAL A 1 313 ? -21.997 -30.505 14.626 1.00 37.31 313 VAL A CA 1
ATOM 2464 C C . VAL A 1 313 ? -22.813 -31.662 14.034 1.00 37.31 313 VAL A C 1
ATOM 2466 O O . VAL A 1 313 ? -22.215 -32.667 13.646 1.00 37.31 313 VAL A O 1
ATOM 2469 N N . PRO A 1 314 ? -24.154 -31.575 13.937 1.00 40.25 314 PRO A N 1
ATOM 2470 C CA . PRO A 1 314 ? -24.934 -32.617 13.283 1.00 40.25 314 PRO A CA 1
ATOM 2471 C C . PRO A 1 314 ? -24.670 -32.618 11.766 1.00 40.25 314 PRO A C 1
ATOM 2473 O O . PRO A 1 314 ? -24.409 -31.559 11.185 1.00 40.25 314 PRO A O 1
ATOM 2476 N N . PRO A 1 315 ? -24.746 -33.788 11.106 1.00 40.53 315 PRO A N 1
ATOM 2477 C CA . PRO A 1 315 ? -24.445 -33.909 9.687 1.00 40.53 315 PRO A CA 1
ATOM 2478 C C . PRO A 1 315 ? -25.472 -33.126 8.867 1.00 40.53 315 PRO A C 1
ATOM 2480 O O . PRO A 1 315 ? -26.680 -33.275 9.057 1.00 40.53 315 PRO A O 1
ATOM 2483 N N . GLN A 1 316 ? -24.988 -32.297 7.943 1.00 38.00 316 GLN A N 1
ATOM 2484 C CA . GLN A 1 316 ? -25.839 -31.708 6.916 1.00 38.00 316 GLN A CA 1
ATOM 2485 C C . GLN A 1 316 ? -26.340 -32.837 6.009 1.00 38.00 316 GLN A C 1
ATOM 2487 O O . GLN A 1 316 ? -25.551 -33.509 5.345 1.00 38.00 316 GLN A O 1
ATOM 2492 N N . GLY A 1 317 ? -27.648 -33.088 6.060 1.00 48.09 317 GLY A N 1
ATOM 2493 C CA . GLY A 1 317 ? -28.337 -33.996 5.152 1.00 48.09 317 GLY A CA 1
ATOM 2494 C C . GLY A 1 317 ? -28.482 -33.378 3.762 1.00 48.09 317 GLY A C 1
ATOM 2495 O O . GLY A 1 317 ? -28.716 -32.176 3.643 1.00 48.09 317 GLY A O 1
ATOM 2496 N N . VAL A 1 318 ? -28.306 -34.245 2.764 1.00 41.94 318 VAL A N 1
ATOM 2497 C CA . VAL A 1 318 ? -28.510 -34.061 1.317 1.00 41.94 318 VAL A CA 1
ATOM 2498 C C . VAL A 1 318 ? -29.933 -33.615 0.993 1.00 41.94 318 VAL A C 1
ATOM 2500 O O . VAL A 1 318 ? -30.866 -34.156 1.630 1.00 41.94 318 VAL A O 1
#